Protein AF-A2T3F0-F1 (afdb_monomer)

Secondary structure (DSSP, 8-state):
--HHHHHHHHHHHHEEEEEETTEEEEEEE-GGG-HHHHHHHHHHH---EEETTEEEE---TTTHHHHHHHHHHHTTT--SHHHHHHHHHHHHHHHHHH---PPP--PPPP-TTSSHHHHHHHHHEEEEEEEPS---TT----EEEEEEEEES-HHHHHHHHHHS--EEEE-SSTT--EEEEESSSHHHHHHHS---THHHHHHHHHHHHHHHHH--------------S-----PPPPP-

Radius of gyration: 20.85 Å; Cα contacts (8 Å, |Δi|>4): 363; chains: 1; bounding box: 63×32×65 Å

Sequence (240 aa):
MEPVWWAVGLFEAGGTLALVGEGARASLGSPAGCPRTLHRFKGAVGMGALRGCDWVLSPKGDEVNKILKFINLINGRLITLKYNLQLMEVIKFVNHKYGTHIVHLGPGAMAPNNSWLAGFVGGAGGFHVALGASPPPGSRLAAAGGIVVTQKERYVLDLINKLLPGRVSLSNNPRGQWQYLAYTRWSKYLARYPLRGAKHIQHMCWLKCNLRSSGGHQGRRHLEITRGEDIVRSSPVRGG

Structure (mmCIF, N/CA/C/O backbone):
data_AF-A2T3F0-F1
#
_entry.id   AF-A2T3F0-F1
#
loop_
_atom_site.group_PDB
_atom_site.id
_atom_site.type_symbol
_atom_site.label_atom_id
_atom_site.label_alt_id
_atom_site.label_comp_id
_atom_site.label_asym_id
_atom_site.label_entity_id
_atom_site.label_seq_id
_atom_site.pdbx_PDB_ins_code
_atom_site.Cartn_x
_atom_site.Cartn_y
_atom_site.Cartn_z
_atom_site.occupancy
_atom_site.B_iso_or_equiv
_atom_site.auth_seq_id
_atom_site.auth_comp_id
_atom_site.auth_asym_id
_atom_site.auth_atom_id
_atom_site.pdbx_PDB_model_num
ATOM 1 N N . MET A 1 1 ? -11.370 -10.378 -8.057 1.00 50.28 1 MET A N 1
ATOM 2 C CA . MET A 1 1 ? -10.012 -9.937 -7.653 1.00 50.28 1 MET A CA 1
ATOM 3 C C . MET A 1 1 ? -10.173 -9.127 -6.380 1.00 50.28 1 MET A C 1
ATOM 5 O O . MET A 1 1 ? -10.899 -8.146 -6.446 1.00 50.28 1 MET A O 1
ATOM 9 N N . GLU A 1 2 ? -9.617 -9.551 -5.241 1.00 63.69 2 GLU A N 1
ATOM 10 C CA . GLU A 1 2 ? -9.902 -8.897 -3.953 1.00 63.69 2 GLU A CA 1
ATOM 11 C C . GLU A 1 2 ? -9.381 -7.449 -3.925 1.00 63.69 2 GLU A C 1
ATOM 13 O O . GLU A 1 2 ? -8.170 -7.230 -3.876 1.00 63.69 2 GLU A O 1
ATOM 18 N N . PRO A 1 3 ? -10.263 -6.432 -3.946 1.00 84.81 3 PRO A N 1
ATOM 19 C CA . PRO A 1 3 ? -9.841 -5.033 -3.946 1.00 84.81 3 PRO A CA 1
ATOM 20 C C . PRO A 1 3 ? -9.197 -4.616 -2.612 1.00 84.81 3 PRO A C 1
ATOM 22 O O . PRO A 1 3 ? -8.502 -3.601 -2.568 1.00 84.81 3 PRO A O 1
ATOM 25 N N . VAL A 1 4 ? -9.393 -5.408 -1.552 1.00 93.19 4 VAL A N 1
ATOM 26 C CA . VAL A 1 4 ? -8.933 -5.130 -0.186 1.00 93.19 4 VAL A CA 1
ATOM 27 C C . VAL A 1 4 ? -7.412 -5.162 -0.085 1.00 93.19 4 VAL A C 1
ATOM 29 O O . VAL A 1 4 ? -6.826 -4.171 0.333 1.00 93.19 4 VAL A O 1
ATOM 32 N N . TRP A 1 5 ? -6.747 -6.235 -0.528 1.00 95.56 5 TRP A N 1
ATOM 33 C CA . TRP A 1 5 ? -5.281 -6.315 -0.468 1.00 95.56 5 TRP A CA 1
ATOM 34 C C . TRP A 1 5 ? -4.609 -5.187 -1.248 1.00 95.56 5 TRP A C 1
ATOM 36 O O . TRP A 1 5 ? -3.619 -4.623 -0.793 1.00 95.56 5 TRP A O 1
ATOM 46 N N . TRP A 1 6 ? -5.176 -4.809 -2.399 1.00 95.81 6 TRP A N 1
ATOM 47 C CA . TRP A 1 6 ? -4.693 -3.657 -3.161 1.00 95.81 6 TRP A CA 1
ATOM 48 C C . TRP A 1 6 ? -4.825 -2.355 -2.359 1.00 95.81 6 TRP A C 1
ATOM 50 O O . TRP A 1 6 ? -3.890 -1.557 -2.341 1.00 95.81 6 TRP A O 1
ATOM 60 N N . ALA A 1 7 ? -5.954 -2.141 -1.679 1.00 96.00 7 ALA A N 1
ATOM 61 C CA . ALA A 1 7 ? -6.147 -0.963 -0.842 1.00 96.00 7 ALA A CA 1
ATOM 62 C C . ALA A 1 7 ? -5.166 -0.941 0.338 1.00 96.00 7 ALA A C 1
ATOM 64 O O . ALA A 1 7 ? -4.528 0.081 0.561 1.00 96.00 7 ALA A O 1
ATOM 65 N N . VAL A 1 8 ? -4.975 -2.067 1.035 1.00 97.06 8 VAL A N 1
ATOM 66 C CA . VAL A 1 8 ? -4.016 -2.175 2.148 1.00 97.06 8 VAL A CA 1
ATOM 67 C C . VAL A 1 8 ? -2.598 -1.842 1.684 1.00 97.06 8 VAL A C 1
ATOM 69 O O . VAL A 1 8 ? -1.954 -0.983 2.278 1.00 97.06 8 VAL A O 1
ATOM 72 N N . GLY A 1 9 ? -2.141 -2.427 0.573 1.00 96.44 9 GLY A N 1
ATOM 73 C CA . GLY A 1 9 ? -0.813 -2.126 0.034 1.00 96.44 9 GLY A CA 1
ATOM 74 C C . GLY A 1 9 ? -0.650 -0.658 -0.361 1.00 96.44 9 GLY A C 1
ATOM 75 O O . GLY A 1 9 ? 0.380 -0.052 -0.078 1.00 96.44 9 GLY A O 1
ATOM 76 N N . LEU A 1 10 ? -1.674 -0.051 -0.970 1.00 95.81 10 LEU A N 1
ATOM 77 C CA . LEU A 1 10 ? -1.648 1.378 -1.297 1.00 95.81 10 LEU A CA 1
ATOM 78 C C . LEU A 1 10 ? -1.612 2.252 -0.033 1.00 95.81 10 LEU A C 1
ATOM 80 O O . LEU A 1 10 ? -0.903 3.257 -0.004 1.00 95.81 10 LEU A O 1
ATOM 84 N N . PHE A 1 11 ? -2.352 1.869 1.007 1.00 96.94 11 PHE A N 1
ATOM 85 C CA . PHE A 1 11 ? -2.355 2.564 2.289 1.00 96.94 11 PHE A CA 1
ATOM 86 C C . PHE A 1 11 ? -0.992 2.483 2.984 1.00 96.94 11 PHE A C 1
ATOM 88 O O . PHE A 1 11 ? -0.511 3.497 3.471 1.00 96.94 11 PHE A O 1
ATOM 95 N N . GLU A 1 12 ? -0.316 1.333 2.973 1.00 96.12 12 GLU A N 1
ATOM 96 C CA . GLU A 1 12 ? 1.030 1.209 3.557 1.00 96.12 12 GLU A CA 1
ATOM 97 C C . GLU A 1 12 ? 2.111 1.963 2.770 1.00 96.12 12 GLU A C 1
ATOM 99 O O . GLU A 1 12 ? 3.156 2.311 3.317 1.00 96.12 12 GLU A O 1
ATOM 104 N N . ALA A 1 13 ? 1.870 2.245 1.488 1.00 94.62 13 ALA A N 1
ATOM 105 C CA . ALA A 1 13 ? 2.812 2.993 0.664 1.00 94.62 13 ALA A CA 1
ATOM 106 C C . ALA A 1 13 ? 2.802 4.509 0.922 1.00 94.62 13 ALA A C 1
ATOM 108 O O . ALA A 1 13 ? 3.818 5.163 0.693 1.00 94.62 13 ALA A O 1
ATOM 109 N N . GLY A 1 14 ? 1.682 5.086 1.366 1.00 92.25 14 GLY A N 1
ATOM 110 C CA . GLY A 1 14 ? 1.565 6.547 1.497 1.00 92.25 14 GLY A CA 1
ATOM 111 C C . GLY A 1 14 ? 0.437 7.059 2.390 1.00 92.25 14 GLY A C 1
ATOM 112 O O . GLY A 1 14 ? 0.138 8.251 2.374 1.00 92.25 14 GLY A O 1
ATOM 113 N N . GLY A 1 15 ? -0.223 6.179 3.135 1.00 95.50 15 GLY A N 1
ATOM 114 C CA . GLY A 1 15 ? -1.270 6.544 4.078 1.00 95.50 15 GLY A CA 1
ATOM 115 C C . GLY A 1 15 ? -0.718 7.062 5.403 1.00 95.50 15 GLY A C 1
ATOM 116 O O . GLY A 1 15 ? 0.483 7.085 5.657 1.00 95.50 15 GLY A O 1
ATOM 117 N N . THR A 1 16 ? -1.614 7.411 6.304 1.00 95.88 16 THR A N 1
ATOM 118 C CA . THR A 1 16 ? -1.301 7.775 7.682 1.00 95.88 16 THR A CA 1
ATOM 119 C C . THR A 1 16 ? -2.292 7.058 8.571 1.00 95.88 16 THR A C 1
ATOM 121 O O . THR A 1 16 ? -3.489 7.118 8.302 1.00 95.88 16 THR A O 1
ATOM 124 N N . LEU A 1 17 ? -1.800 6.410 9.624 1.00 96.56 17 LEU A N 1
ATOM 125 C CA . LEU A 1 17 ? -2.592 5.903 10.736 1.00 96.56 17 LEU A CA 1
ATOM 126 C C . LEU A 1 17 ? -2.006 6.500 12.014 1.00 96.56 17 LEU A C 1
ATOM 128 O O . LEU A 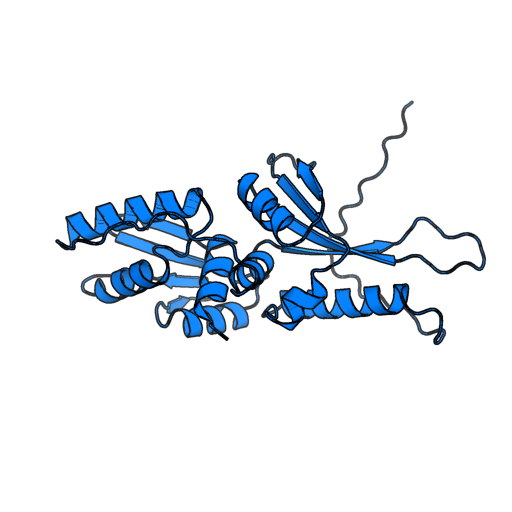1 17 ? -0.819 6.322 12.280 1.00 96.56 17 LEU A O 1
ATOM 132 N N . ALA A 1 18 ? -2.801 7.264 12.755 1.00 94.56 18 ALA A N 1
ATOM 133 C CA . ALA A 1 18 ? -2.322 7.957 13.944 1.00 94.56 18 ALA A CA 1
ATOM 134 C C . ALA A 1 18 ? -3.453 8.222 14.937 1.00 94.56 18 ALA A C 1
ATOM 136 O O . ALA A 1 18 ? -4.621 8.322 14.556 1.00 94.56 18 ALA A O 1
ATOM 137 N N . LEU A 1 19 ? -3.083 8.402 16.200 1.00 93.50 19 LEU A N 1
ATOM 138 C CA . LEU A 1 19 ? -3.929 9.051 17.193 1.00 93.50 19 LEU A CA 1
ATOM 139 C C . LEU A 1 19 ? -3.752 10.570 17.054 1.00 93.50 19 LEU A C 1
ATOM 141 O O . LEU A 1 19 ? -2.628 11.064 16.984 1.00 93.50 19 LEU A O 1
ATOM 145 N N . VAL A 1 20 ? -4.854 11.309 16.942 1.00 89.12 20 VAL A N 1
ATOM 146 C CA . VAL A 1 20 ? -4.878 12.767 16.770 1.00 89.12 20 VAL A CA 1
ATOM 147 C C . VAL A 1 20 ? -5.901 13.345 17.741 1.00 89.12 20 VAL A C 1
ATOM 149 O O . VAL A 1 20 ? -7.104 13.129 17.579 1.00 89.12 20 VAL A O 1
ATOM 152 N N . GLY A 1 21 ? -5.420 14.081 18.747 1.00 86.31 21 GLY A N 1
ATOM 153 C CA . GLY A 1 21 ? -6.253 14.534 19.861 1.00 86.31 21 GLY A CA 1
ATOM 154 C C . GLY A 1 21 ? -6.886 13.338 20.573 1.00 86.31 21 GLY A C 1
ATOM 155 O O . GLY A 1 21 ? -6.199 12.382 20.918 1.00 86.31 21 GLY A O 1
ATOM 156 N N . GLU A 1 22 ? -8.208 13.354 20.723 1.00 84.56 22 GLU A N 1
ATOM 157 C CA . GLU A 1 22 ? -8.967 12.273 21.363 1.00 84.56 22 GLU A CA 1
ATOM 158 C C . GLU A 1 22 ? -9.505 11.215 20.382 1.00 84.56 22 GLU A C 1
ATOM 160 O O . GLU A 1 22 ? -10.500 10.540 20.668 1.00 84.56 22 GLU A O 1
ATOM 165 N N . GLY A 1 23 ? -8.924 11.078 19.190 1.00 88.00 23 GLY A N 1
ATOM 166 C CA . GLY A 1 23 ? -9.441 10.173 18.165 1.00 88.00 23 GLY A CA 1
ATOM 167 C C . GLY A 1 23 ? -8.361 9.437 17.388 1.00 88.00 23 GLY A C 1
ATOM 168 O O . GLY A 1 23 ? -7.217 9.868 17.309 1.00 88.00 23 GLY A O 1
ATOM 169 N N . ALA A 1 24 ? -8.749 8.332 16.756 1.00 91.94 24 ALA A N 1
ATOM 170 C CA . ALA A 1 24 ? -7.939 7.687 15.732 1.00 91.94 24 ALA A CA 1
ATOM 171 C C . ALA A 1 24 ? -8.241 8.319 14.370 1.00 91.94 24 ALA A C 1
ATOM 173 O O . ALA A 1 24 ? -9.399 8.565 14.037 1.00 91.94 24 ALA A O 1
ATOM 174 N N . ARG A 1 25 ? -7.214 8.549 13.557 1.00 92.94 25 ARG A N 1
ATOM 175 C CA . ARG A 1 25 ? -7.337 9.067 12.195 1.00 92.94 25 ARG A CA 1
ATOM 176 C C . ARG A 1 25 ? -6.584 8.165 11.232 1.00 92.94 25 ARG A C 1
ATOM 178 O O . ARG A 1 25 ? -5.411 7.860 11.440 1.00 92.94 25 ARG A O 1
ATOM 185 N N . ALA A 1 26 ? -7.251 7.812 10.139 1.00 95.50 26 ALA A N 1
ATOM 186 C CA . ALA A 1 26 ? -6.615 7.263 8.956 1.00 95.50 26 ALA A CA 1
ATOM 187 C C . ALA A 1 26 ? -6.768 8.239 7.786 1.00 95.50 26 ALA A C 1
ATOM 189 O O . ALA A 1 26 ? -7.828 8.836 7.592 1.00 95.50 26 ALA A O 1
ATOM 190 N N . SER A 1 27 ? -5.721 8.432 6.996 1.00 95.56 27 SER A N 1
ATOM 191 C CA . SER A 1 27 ? -5.802 9.247 5.782 1.00 95.56 27 SER A CA 1
ATOM 192 C C . SER A 1 27 ? -4.883 8.734 4.690 1.00 95.56 27 SER A C 1
ATOM 194 O O . SER A 1 27 ? -3.929 8.017 4.964 1.00 95.56 27 SER A O 1
ATOM 196 N N . LEU A 1 28 ? -5.170 9.099 3.448 1.00 95.81 28 LEU A N 1
ATOM 197 C CA . LEU A 1 28 ? -4.354 8.774 2.288 1.00 95.81 28 LEU A CA 1
ATOM 198 C C . LEU A 1 28 ? -4.419 9.944 1.313 1.00 95.81 28 LEU A C 1
ATOM 200 O O . LEU A 1 28 ? -5.499 10.271 0.819 1.00 95.81 28 LEU A O 1
ATOM 204 N N . GLY A 1 29 ? -3.266 10.548 1.038 1.00 92.31 29 GLY A N 1
ATOM 205 C CA . GLY A 1 29 ? -3.149 11.557 -0.008 1.00 92.31 29 GLY A CA 1
ATOM 206 C C . GLY A 1 29 ? -3.174 10.925 -1.394 1.00 92.31 29 GLY A C 1
ATOM 207 O O . GLY A 1 29 ? -2.828 9.755 -1.567 1.00 92.31 29 GLY A O 1
ATOM 208 N N . SER A 1 30 ? -3.605 11.694 -2.389 1.00 83.62 30 SER A N 1
ATOM 209 C CA . SER A 1 30 ? -3.722 11.244 -3.777 1.00 83.62 30 SER A CA 1
ATOM 210 C C . SER A 1 30 ? -2.368 10.793 -4.346 1.00 83.62 30 SER A C 1
ATOM 212 O O . SER A 1 30 ? -1.498 11.638 -4.589 1.00 83.62 30 SER A O 1
ATOM 214 N N . PRO A 1 31 ? -2.164 9.487 -4.621 1.00 76.19 31 PRO A N 1
ATOM 215 C CA . PRO A 1 31 ? -0.904 9.016 -5.181 1.00 76.19 31 PRO A CA 1
ATOM 216 C C . PRO A 1 31 ? -0.683 9.637 -6.563 1.00 76.19 31 PRO A C 1
ATOM 218 O O . PRO A 1 31 ? -1.534 9.500 -7.450 1.00 76.19 31 PRO A O 1
ATOM 221 N N . ALA A 1 32 ? 0.448 10.330 -6.733 1.00 69.19 32 ALA A N 1
ATOM 222 C CA . ALA A 1 32 ? 0.797 11.069 -7.951 1.00 69.19 32 ALA A CA 1
ATOM 223 C C . ALA A 1 32 ? -0.297 12.054 -8.421 1.00 69.19 32 ALA A C 1
ATOM 225 O O . ALA A 1 32 ? -0.489 12.237 -9.622 1.00 69.19 32 ALA A O 1
ATOM 226 N N . GLY A 1 33 ? -1.062 12.635 -7.488 1.00 74.31 33 GLY A N 1
ATOM 227 C CA . GLY A 1 33 ? -2.080 13.638 -7.807 1.00 74.31 33 GLY A CA 1
ATOM 228 C C . GLY A 1 33 ? -3.251 13.112 -8.644 1.00 74.31 33 GLY A C 1
ATOM 229 O O . GLY A 1 33 ? -3.884 13.889 -9.345 1.00 74.31 33 GLY A O 1
ATOM 230 N N . CYS A 1 34 ? -3.562 11.809 -8.598 1.00 79.31 34 CYS A N 1
ATOM 231 C CA . CYS A 1 34 ? -4.668 11.198 -9.344 1.00 79.31 34 CYS A CA 1
ATOM 232 C C . CYS A 1 34 ? -5.905 10.898 -8.456 1.00 79.31 34 CYS A C 1
ATOM 234 O O . CYS A 1 34 ? -5.979 9.814 -7.860 1.00 79.31 34 CYS A O 1
ATOM 236 N N . PRO A 1 35 ? -6.945 11.766 -8.421 1.00 85.44 35 PRO A N 1
ATOM 237 C CA . PRO A 1 35 ? -8.124 11.577 -7.562 1.00 85.44 35 PRO A CA 1
ATOM 238 C C . PRO A 1 35 ? -8.881 10.272 -7.828 1.00 85.44 35 PRO A C 1
ATOM 240 O O . PRO A 1 35 ? -9.468 9.679 -6.923 1.00 85.44 35 PRO A O 1
ATOM 243 N N . ARG A 1 36 ? -8.829 9.757 -9.066 1.00 89.25 36 ARG A N 1
ATOM 244 C CA . ARG A 1 36 ? -9.451 8.472 -9.433 1.00 89.25 36 ARG A CA 1
ATOM 245 C C . ARG A 1 36 ? -8.912 7.307 -8.599 1.00 89.25 36 ARG A C 1
ATOM 247 O O . ARG A 1 36 ? -9.662 6.375 -8.309 1.00 89.25 36 ARG A O 1
ATOM 254 N N . THR A 1 37 ? -7.641 7.344 -8.199 1.00 90.50 37 THR A N 1
ATOM 255 C CA . THR A 1 37 ? -7.060 6.324 -7.315 1.00 90.50 37 THR A CA 1
ATOM 256 C C . THR A 1 37 ? -7.727 6.352 -5.943 1.00 90.50 37 THR A C 1
ATOM 258 O O . THR A 1 37 ? -8.065 5.291 -5.422 1.00 90.50 37 THR A O 1
ATOM 261 N N . LEU A 1 38 ? -8.013 7.542 -5.405 1.00 92.69 38 LEU A N 1
ATOM 262 C CA . LEU A 1 38 ? -8.709 7.696 -4.127 1.00 92.69 38 LEU A CA 1
ATOM 263 C C . LEU A 1 38 ? -10.173 7.262 -4.192 1.00 92.69 38 LEU A C 1
ATOM 265 O O . LEU A 1 38 ? -10.649 6.616 -3.264 1.00 92.69 38 LEU A O 1
ATOM 269 N N . HIS A 1 39 ? -10.882 7.520 -5.296 1.00 92.56 39 HIS A N 1
ATOM 270 C CA . HIS A 1 39 ? -12.233 6.972 -5.487 1.00 92.56 39 HIS A CA 1
ATOM 271 C C . HIS A 1 39 ? -12.235 5.441 -5.461 1.00 92.56 39 HIS A C 1
ATOM 273 O O . HIS A 1 39 ? -13.085 4.828 -4.816 1.00 92.56 39 HIS A O 1
ATOM 279 N N . ARG A 1 40 ? -11.253 4.809 -6.115 1.00 92.62 40 ARG A N 1
ATOM 280 C CA . ARG A 1 40 ? -11.101 3.347 -6.097 1.00 92.62 40 ARG A CA 1
ATOM 281 C C . ARG A 1 40 ? -10.705 2.828 -4.717 1.00 92.62 40 ARG A C 1
ATOM 283 O O . ARG A 1 40 ? -11.199 1.779 -4.318 1.00 92.62 40 ARG A O 1
ATOM 290 N N . PHE A 1 41 ? -9.842 3.548 -4.003 1.00 94.38 41 PHE A N 1
ATOM 291 C CA . PHE A 1 41 ? -9.483 3.240 -2.620 1.00 94.38 41 PHE A CA 1
ATOM 292 C C . PHE A 1 41 ? -10.709 3.304 -1.706 1.00 94.38 41 PHE A C 1
ATOM 294 O O . PHE A 1 41 ? -11.018 2.322 -1.039 1.00 94.38 41 PHE A O 1
ATOM 301 N N . LYS A 1 42 ? -11.477 4.399 -1.759 1.00 94.12 42 LYS A N 1
ATOM 302 C CA . LYS A 1 42 ? -12.734 4.551 -1.017 1.00 94.12 42 LYS A CA 1
ATOM 303 C C . LYS A 1 42 ? -13.724 3.437 -1.352 1.00 94.12 42 LYS A C 1
ATOM 305 O O . LYS A 1 42 ? -14.330 2.896 -0.439 1.00 94.12 42 LYS A O 1
ATOM 310 N N . GLY A 1 43 ? -13.872 3.069 -2.626 1.00 93.94 43 GLY A N 1
ATOM 311 C CA . GLY A 1 43 ? -14.735 1.957 -3.035 1.00 93.94 43 GLY A CA 1
ATOM 312 C C . GLY A 1 43 ? -14.280 0.599 -2.487 1.00 93.94 43 GLY A C 1
ATOM 313 O O . GLY A 1 43 ? -15.115 -0.214 -2.115 1.00 93.94 43 GLY A O 1
ATOM 314 N N . ALA A 1 44 ? -12.968 0.367 -2.389 1.00 93.81 44 ALA A N 1
ATOM 315 C CA . ALA A 1 44 ? -12.408 -0.861 -1.824 1.00 93.81 44 ALA A CA 1
ATOM 316 C C . ALA A 1 44 ? -12.529 -0.930 -0.293 1.00 93.81 44 ALA A C 1
ATOM 318 O O . ALA A 1 44 ? -12.740 -2.005 0.259 1.00 93.81 44 ALA A O 1
ATOM 319 N N . VAL A 1 45 ? -12.379 0.211 0.382 1.00 93.69 45 VAL A N 1
ATOM 320 C CA . VAL A 1 45 ? -12.437 0.324 1.846 1.00 93.69 45 VAL A CA 1
ATOM 321 C C . VAL A 1 45 ? -13.878 0.491 2.348 1.00 93.69 45 VAL A C 1
ATOM 323 O O . VAL A 1 45 ? -14.181 0.132 3.477 1.00 93.69 45 VAL A O 1
ATOM 326 N N . GLY A 1 46 ? -14.790 1.011 1.523 1.00 92.88 46 GLY A N 1
ATOM 327 C CA . GLY A 1 46 ? -16.221 1.142 1.825 1.00 92.88 46 GLY A CA 1
ATOM 328 C C . GLY A 1 46 ? -16.579 2.250 2.824 1.00 92.88 46 GLY A C 1
ATOM 329 O O . GLY A 1 46 ? -17.734 2.368 3.222 1.00 92.88 46 GLY A O 1
ATOM 330 N N . MET A 1 47 ? -15.614 3.067 3.252 1.00 92.69 47 MET A N 1
ATOM 331 C CA . MET A 1 47 ? -15.801 4.097 4.282 1.00 92.69 47 MET A CA 1
ATOM 332 C C . MET A 1 47 ? -14.832 5.274 4.109 1.00 92.69 47 MET A C 1
ATOM 334 O O . MET A 1 47 ? -13.966 5.271 3.231 1.00 92.69 47 MET A O 1
ATOM 338 N N . GLY A 1 48 ? -14.997 6.297 4.950 1.00 92.00 48 GLY A N 1
ATOM 339 C CA . GLY A 1 48 ? -14.246 7.552 4.890 1.00 92.00 48 GLY A CA 1
ATOM 340 C C . GLY A 1 48 ? -14.795 8.545 3.861 1.00 92.00 48 GLY A C 1
ATOM 341 O O . GLY A 1 48 ? -15.669 8.237 3.043 1.00 92.00 48 GLY A O 1
ATOM 342 N N . ALA A 1 49 ? -14.287 9.770 3.920 1.00 92.56 49 ALA A N 1
ATOM 343 C CA . ALA A 1 49 ? -14.673 10.871 3.048 1.00 92.56 49 ALA A CA 1
ATOM 344 C C . ALA A 1 49 ? -13.517 11.255 2.120 1.00 92.56 49 ALA A C 1
ATOM 346 O O . ALA A 1 49 ? -12.352 11.150 2.497 1.00 92.56 49 ALA A O 1
ATOM 347 N N . LEU A 1 50 ? -13.850 11.722 0.916 1.00 92.75 50 LEU A N 1
ATOM 348 C CA . LEU A 1 50 ? -12.892 12.411 0.053 1.00 92.75 50 LEU A CA 1
ATOM 349 C C . LEU A 1 50 ? -13.000 13.906 0.346 1.00 92.75 50 LEU A C 1
ATOM 351 O O . LEU A 1 50 ? -14.105 14.446 0.351 1.00 92.75 50 LEU A O 1
ATOM 355 N N . ARG A 1 51 ? -11.872 14.553 0.625 1.00 88.94 51 ARG A N 1
ATOM 356 C CA . ARG A 1 51 ? -11.765 15.988 0.894 1.00 88.94 51 ARG A CA 1
ATOM 357 C C . ARG A 1 51 ? -10.637 16.539 0.030 1.00 88.94 51 ARG A C 1
ATOM 359 O O . ARG A 1 51 ? -9.470 16.330 0.337 1.00 88.94 51 ARG A O 1
ATOM 366 N N . GLY A 1 52 ? -10.992 17.184 -1.080 1.00 86.81 52 GLY A N 1
ATOM 367 C CA . GLY A 1 52 ? -10.015 17.634 -2.073 1.00 86.81 52 GLY A CA 1
ATOM 368 C C . GLY A 1 52 ? -9.177 16.468 -2.609 1.00 86.81 52 GLY A C 1
ATOM 369 O O . GLY A 1 52 ? -9.715 15.522 -3.185 1.00 86.81 52 GLY A O 1
ATOM 370 N N . CYS A 1 53 ? -7.864 16.532 -2.383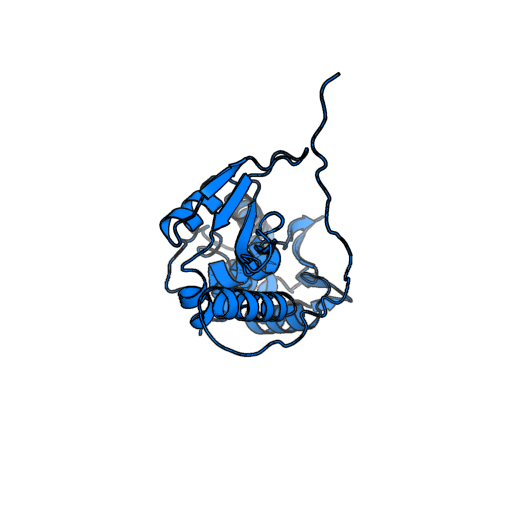 1.00 88.12 53 CYS A N 1
ATOM 371 C CA . CYS A 1 53 ? -6.892 15.530 -2.823 1.00 88.12 53 CYS A CA 1
ATOM 372 C C . CYS A 1 53 ? -6.599 14.440 -1.781 1.00 88.12 53 CYS A C 1
ATOM 374 O O . CYS A 1 53 ? -5.647 13.686 -1.972 1.00 88.12 53 CYS A O 1
ATOM 376 N N . ASP A 1 54 ? -7.409 14.328 -0.725 1.00 92.12 54 ASP A N 1
ATOM 377 C CA . ASP A 1 54 ? -7.199 13.367 0.356 1.00 92.12 54 ASP A CA 1
ATOM 378 C C . ASP A 1 54 ? -8.425 12.483 0.594 1.00 92.12 54 ASP A C 1
ATOM 380 O O . ASP A 1 54 ? -9.575 12.926 0.554 1.00 92.12 54 ASP A O 1
ATOM 384 N N . TRP A 1 55 ? -8.177 11.217 0.916 1.00 94.94 55 TRP A N 1
ATOM 385 C CA . TRP A 1 55 ? -9.133 10.380 1.630 1.00 94.94 55 TRP A CA 1
ATOM 386 C C . TRP A 1 55 ? -8.867 10.491 3.131 1.00 94.94 55 TRP A C 1
ATOM 388 O O . TRP A 1 55 ? -7.722 10.385 3.571 1.00 94.94 55 TRP A O 1
ATOM 398 N N . VAL A 1 56 ? -9.917 10.688 3.926 1.00 94.19 56 VAL A N 1
ATOM 399 C CA . VAL A 1 56 ? -9.823 10.801 5.384 1.00 94.19 56 VAL A CA 1
ATOM 400 C C . VAL A 1 56 ? -10.923 9.984 6.050 1.00 94.19 56 VAL A C 1
ATOM 402 O O . VAL A 1 56 ? -12.110 10.129 5.753 1.00 94.19 56 VAL A O 1
ATOM 405 N N . LEU A 1 57 ? -10.517 9.172 7.015 1.00 92.69 57 LEU A N 1
ATOM 406 C CA . LEU A 1 57 ? -11.358 8.552 8.019 1.00 92.69 57 LEU A CA 1
ATOM 407 C C . LEU A 1 57 ? -10.965 9.130 9.381 1.00 92.69 57 LEU A C 1
ATOM 409 O O . LEU A 1 57 ? -9.921 8.806 9.937 1.00 92.69 57 LEU A O 1
ATOM 413 N N . SER A 1 58 ? -11.809 10.013 9.901 1.00 85.88 58 SER A N 1
ATOM 414 C CA . SER A 1 58 ? -11.668 10.596 11.233 1.00 85.88 58 SER A CA 1
ATOM 415 C C . SER A 1 58 ? -13.042 10.524 11.890 1.00 85.88 58 SER A C 1
ATOM 417 O O . SER A 1 58 ? -13.836 11.440 11.665 1.00 85.88 58 SER A O 1
ATOM 419 N N . PRO A 1 59 ? -13.372 9.436 12.609 1.00 75.56 59 PRO A N 1
ATOM 420 C CA . PRO A 1 59 ? -14.643 9.344 13.310 1.00 75.56 59 PRO A CA 1
ATOM 421 C C . PRO A 1 59 ? -14.780 10.529 14.273 1.00 75.56 59 PRO A C 1
ATOM 423 O O . PRO A 1 59 ? -13.860 10.836 15.033 1.00 75.56 59 PRO A O 1
ATOM 426 N N . LYS A 1 60 ? -15.919 11.217 14.204 1.00 69.69 60 LYS A N 1
ATOM 427 C CA . LYS A 1 60 ? -16.362 12.190 15.209 1.00 69.69 60 LYS A CA 1
ATOM 428 C C . LYS A 1 60 ? -17.612 11.623 15.882 1.00 69.69 60 LYS A C 1
ATOM 430 O O . LYS A 1 60 ? -18.474 11.109 15.175 1.00 69.69 60 LYS A O 1
ATOM 435 N N . GLY A 1 61 ? -17.710 11.722 17.208 1.00 66.56 61 GLY A N 1
ATOM 436 C CA . GLY A 1 61 ? -18.853 11.187 17.962 1.00 66.56 61 GLY A CA 1
ATOM 437 C C . GLY A 1 61 ? -19.047 9.678 17.752 1.00 66.56 61 GLY A C 1
ATOM 438 O O . GLY A 1 61 ? -18.071 8.927 17.749 1.00 66.56 61 GLY A O 1
ATOM 439 N N . ASP A 1 62 ? -20.287 9.253 17.498 1.00 57.91 62 ASP A N 1
ATOM 440 C CA . ASP A 1 62 ? -20.719 7.843 17.421 1.00 57.91 62 ASP A CA 1
ATOM 441 C C . ASP A 1 62 ? -20.283 7.085 16.150 1.00 57.91 62 ASP A C 1
ATOM 443 O O . ASP A 1 62 ? -20.715 5.963 15.874 1.00 57.91 62 ASP A O 1
ATOM 447 N N . GLU A 1 63 ? -19.363 7.639 15.358 1.00 76.19 63 GLU A N 1
ATOM 448 C CA . GLU A 1 63 ? -18.809 6.967 14.177 1.00 76.19 63 GLU A CA 1
ATOM 449 C C . GLU A 1 63 ? -17.791 5.855 14.507 1.00 76.19 63 GLU A C 1
ATOM 451 O O . GLU A 1 63 ? -17.034 5.417 13.631 1.00 76.19 63 GLU A O 1
ATOM 456 N N . VAL A 1 64 ? -17.790 5.348 15.745 1.00 82.44 64 VAL A N 1
ATOM 457 C CA . VAL A 1 64 ? -16.938 4.242 16.213 1.00 82.44 64 VAL A CA 1
ATOM 458 C C . VAL A 1 64 ? -17.011 3.030 15.278 1.00 82.44 64 VAL A C 1
ATOM 460 O O . VAL A 1 64 ? -15.994 2.433 14.925 1.00 82.44 64 VAL A O 1
ATOM 463 N N . ASN A 1 65 ? -18.195 2.740 14.737 1.00 89.00 65 ASN A N 1
ATOM 464 C CA . ASN A 1 65 ? -18.399 1.641 13.797 1.00 89.00 65 ASN A CA 1
ATOM 465 C C . ASN A 1 65 ? -17.531 1.756 12.536 1.00 89.00 65 ASN A C 1
ATOM 467 O O . ASN A 1 65 ? -17.136 0.737 11.970 1.00 89.00 65 ASN A O 1
ATOM 471 N N . LYS A 1 66 ? -17.203 2.971 12.077 1.00 90.75 66 LYS A N 1
ATOM 472 C CA . LYS A 1 66 ? -16.346 3.157 10.898 1.00 90.75 66 LYS A CA 1
ATOM 473 C C . LYS A 1 66 ? -14.890 2.826 11.218 1.00 90.75 66 LYS A C 1
ATOM 475 O O . LYS A 1 66 ? -14.252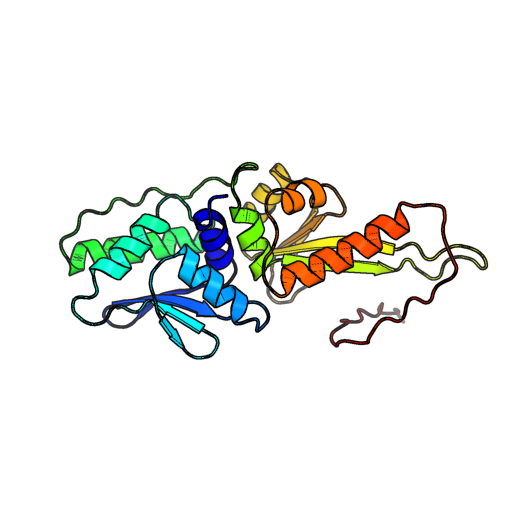 2.136 10.431 1.00 90.75 66 LYS A O 1
ATOM 480 N N . ILE A 1 67 ? -14.364 3.254 12.368 1.00 89.62 67 ILE A N 1
ATOM 481 C CA . ILE A 1 67 ? -12.986 2.899 12.738 1.00 89.62 67 ILE A CA 1
ATOM 482 C C . ILE A 1 67 ? -12.858 1.409 13.055 1.00 89.62 67 ILE A C 1
ATOM 484 O O . ILE A 1 67 ? -11.898 0.794 12.605 1.00 89.62 67 ILE A O 1
ATOM 488 N N . LEU A 1 68 ? -13.850 0.797 13.710 1.00 92.88 68 LEU A N 1
ATOM 489 C CA . LEU A 1 68 ? -13.869 -0.649 13.952 1.00 92.88 68 LEU A CA 1
ATOM 490 C C . LEU A 1 68 ? -13.864 -1.442 12.641 1.00 92.88 68 LEU A C 1
ATOM 492 O O . LEU A 1 68 ? -13.060 -2.357 12.469 1.00 92.88 68 LEU A O 1
ATOM 496 N N . LYS A 1 69 ? -14.701 -1.048 11.671 1.00 94.00 69 LYS A N 1
ATOM 497 C CA . LYS A 1 69 ? -14.695 -1.646 10.327 1.00 94.00 69 LYS A CA 1
ATOM 498 C C . LYS A 1 69 ? -13.338 -1.481 9.641 1.00 94.00 69 LYS A C 1
ATOM 500 O O . LYS A 1 69 ? -12.868 -2.424 9.009 1.00 94.00 69 LYS A O 1
ATOM 505 N N . PHE A 1 70 ? -12.699 -0.317 9.767 1.00 95.12 70 PHE A N 1
ATOM 506 C CA . PHE A 1 70 ? -11.380 -0.082 9.180 1.00 95.12 70 PHE A CA 1
ATOM 507 C C . PHE A 1 70 ? -10.292 -0.932 9.844 1.00 95.12 70 PHE A C 1
ATOM 509 O O . PHE A 1 70 ? -9.513 -1.562 9.134 1.00 95.12 70 PHE A O 1
ATOM 516 N N . ILE A 1 71 ? -10.279 -1.018 11.178 1.00 96.12 71 ILE A N 1
ATOM 517 C CA . ILE A 1 71 ? -9.373 -1.887 11.942 1.00 96.12 71 ILE A CA 1
ATOM 518 C C . ILE A 1 71 ? -9.541 -3.337 11.487 1.00 96.12 71 ILE A C 1
ATOM 520 O O . ILE A 1 71 ? -8.556 -3.961 11.110 1.00 96.12 71 ILE A O 1
ATOM 524 N N . ASN A 1 72 ? -10.769 -3.853 11.417 1.00 95.50 72 ASN A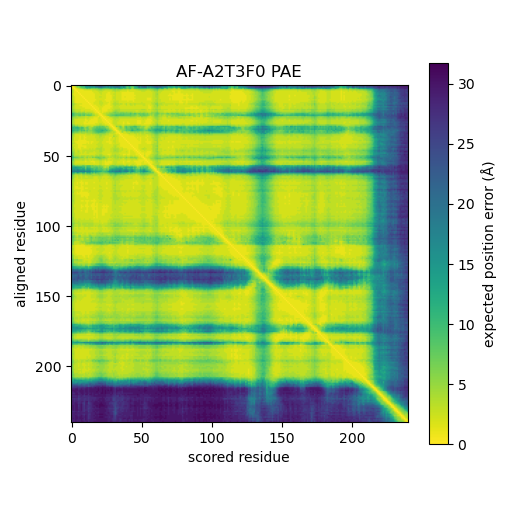 N 1
ATOM 525 C CA . ASN A 1 72 ? -11.034 -5.221 10.956 1.00 95.50 72 ASN A CA 1
ATOM 526 C C . ASN A 1 72 ? -10.589 -5.465 9.501 1.00 95.50 72 ASN A C 1
ATOM 528 O O . ASN A 1 72 ? -10.212 -6.582 9.136 1.00 95.50 72 ASN A O 1
ATOM 532 N N . LEU A 1 73 ? -10.608 -4.426 8.661 1.00 95.75 73 LEU A N 1
ATOM 533 C CA . LEU A 1 73 ? -10.123 -4.500 7.286 1.00 95.75 73 LEU A CA 1
ATOM 534 C C . LEU A 1 73 ? -8.594 -4.621 7.223 1.00 95.75 73 LEU A C 1
ATOM 536 O O . LEU A 1 73 ? -8.093 -5.383 6.398 1.00 95.75 73 LEU A O 1
ATOM 540 N N . ILE A 1 74 ? -7.843 -3.914 8.070 1.00 96.75 74 ILE A N 1
ATOM 541 C CA . ILE A 1 74 ? -6.370 -3.872 7.987 1.00 96.75 74 ILE A CA 1
ATOM 542 C C . ILE A 1 74 ? -5.654 -4.828 8.956 1.00 96.75 74 ILE A C 1
ATOM 544 O O . ILE A 1 74 ? -4.522 -5.226 8.684 1.00 96.75 74 ILE A O 1
ATOM 548 N N . ASN A 1 75 ? -6.293 -5.230 10.056 1.00 97.19 75 ASN A N 1
ATOM 549 C CA . ASN A 1 75 ? -5.720 -6.123 11.064 1.00 97.19 75 ASN A CA 1
ATOM 550 C C . ASN A 1 75 ? -5.401 -7.499 10.456 1.00 97.19 75 ASN A C 1
ATOM 552 O O . ASN A 1 75 ? -6.245 -8.101 9.792 1.00 97.19 75 ASN A O 1
ATOM 556 N N . GLY A 1 76 ? -4.158 -7.959 10.624 1.00 96.12 76 GLY A N 1
ATOM 557 C CA . GLY A 1 76 ? -3.634 -9.168 9.976 1.00 96.12 76 GLY A CA 1
ATOM 558 C C . GLY A 1 76 ? -3.300 -9.020 8.483 1.00 96.12 76 GLY A C 1
ATOM 559 O O . GLY A 1 76 ? -2.940 -10.003 7.837 1.00 96.12 76 GLY A O 1
ATOM 560 N N . ARG A 1 77 ? -3.423 -7.816 7.899 1.00 96.50 77 ARG A N 1
ATOM 561 C CA . ARG A 1 77 ? -3.103 -7.549 6.480 1.00 96.50 77 ARG A CA 1
ATOM 562 C C . ARG A 1 77 ? -1.962 -6.551 6.270 1.00 96.50 77 ARG A C 1
ATOM 564 O O . ARG A 1 77 ? -1.433 -6.490 5.163 1.00 96.50 77 ARG A O 1
ATOM 571 N N . LEU A 1 78 ? -1.582 -5.788 7.294 1.00 96.81 78 LEU A N 1
ATOM 572 C CA . LEU A 1 78 ? -0.446 -4.861 7.234 1.00 96.81 78 LEU A CA 1
ATOM 573 C C . LEU A 1 78 ? 0.876 -5.627 7.262 1.00 96.81 78 LEU A C 1
ATOM 575 O O . LEU A 1 78 ? 1.068 -6.477 8.125 1.00 96.81 78 LEU A O 1
ATOM 579 N N . ILE A 1 79 ? 1.806 -5.314 6.367 1.00 96.00 79 ILE A N 1
ATOM 580 C CA . ILE A 1 79 ? 3.096 -6.015 6.257 1.00 96.00 79 ILE A CA 1
ATOM 581 C C . ILE A 1 79 ? 4.226 -5.228 6.926 1.00 96.00 79 ILE A C 1
ATOM 583 O O . ILE A 1 79 ? 5.151 -5.824 7.477 1.00 96.00 79 ILE A O 1
ATOM 587 N N . THR A 1 80 ? 4.172 -3.899 6.875 1.00 95.56 80 THR A N 1
ATOM 588 C CA . THR A 1 80 ? 5.211 -2.997 7.392 1.00 95.56 80 THR A CA 1
ATOM 589 C C . THR A 1 80 ? 5.168 -2.905 8.923 1.00 95.56 80 THR A C 1
ATOM 591 O O . THR A 1 80 ? 4.097 -2.901 9.538 1.00 95.56 80 THR A O 1
ATOM 594 N N . LEU A 1 81 ? 6.327 -2.811 9.570 1.00 95.06 81 LEU A N 1
ATOM 595 C CA . LEU A 1 81 ? 6.473 -2.806 11.018 1.00 95.06 81 LEU A CA 1
ATOM 596 C C . LEU A 1 81 ? 5.918 -1.498 11.555 1.00 95.06 81 LEU A C 1
ATOM 598 O O . LEU A 1 81 ? 5.181 -1.500 12.538 1.00 95.06 81 LEU A O 1
ATOM 602 N N . LYS A 1 82 ? 6.201 -0.394 10.852 1.00 94.94 82 LYS A N 1
ATOM 603 C CA . LYS A 1 82 ? 5.662 0.924 11.179 1.00 94.94 82 LYS A CA 1
ATOM 604 C C . LYS A 1 82 ? 4.139 0.884 11.325 1.00 94.94 82 LYS A C 1
ATOM 606 O O . LYS A 1 82 ? 3.629 1.311 12.357 1.00 94.94 82 LYS A O 1
ATOM 611 N N . TYR A 1 83 ? 3.408 0.388 10.323 1.00 96.62 83 TYR A N 1
ATOM 612 C CA . TYR A 1 83 ? 1.944 0.402 10.391 1.00 96.62 83 TYR A CA 1
ATOM 613 C C . TYR A 1 83 ? 1.391 -0.649 11.355 1.00 96.62 83 TYR A C 1
ATOM 615 O O . TYR A 1 83 ? 0.357 -0.396 11.963 1.00 96.62 83 TYR A O 1
ATOM 623 N N . ASN A 1 84 ? 2.072 -1.783 11.555 1.00 97.06 84 ASN A N 1
ATOM 624 C CA . ASN A 1 84 ? 1.688 -2.746 12.593 1.00 97.06 84 ASN A CA 1
ATOM 625 C C . ASN A 1 84 ? 1.778 -2.137 14.002 1.00 97.06 84 ASN A C 1
ATOM 627 O O . ASN A 1 84 ? 0.846 -2.273 14.791 1.00 97.06 84 ASN A O 1
ATOM 631 N N . LEU A 1 85 ? 2.853 -1.404 14.307 1.00 96.88 85 LEU A N 1
ATOM 632 C CA . LEU A 1 85 ? 2.991 -0.699 15.585 1.00 96.88 85 LEU A CA 1
ATOM 633 C C . LEU A 1 85 ? 1.914 0.383 15.752 1.00 96.88 85 LEU A C 1
ATOM 635 O O . LEU A 1 85 ? 1.252 0.429 16.787 1.00 96.88 85 LEU A O 1
ATOM 639 N N . GLN A 1 86 ? 1.666 1.183 14.710 1.00 97.25 86 GLN A N 1
ATOM 640 C CA . GLN A 1 86 ? 0.599 2.194 14.721 1.00 97.25 86 GLN A CA 1
ATOM 641 C C . GLN A 1 86 ? -0.792 1.571 14.904 1.00 97.25 86 GLN A C 1
ATOM 643 O O . GLN A 1 86 ? -1.623 2.101 15.641 1.00 97.25 86 GLN A O 1
ATOM 648 N N . LEU A 1 87 ? -1.066 0.434 14.259 1.00 97.94 87 LEU A N 1
ATOM 649 C CA . LEU A 1 87 ? -2.329 -0.279 14.424 1.00 97.94 87 LEU A CA 1
ATOM 650 C C . LEU A 1 87 ? -2.484 -0.812 15.848 1.00 97.94 87 LEU A C 1
ATOM 652 O O . LEU A 1 87 ? -3.567 -0.697 16.416 1.00 97.94 87 LEU A O 1
ATOM 656 N N . MET A 1 88 ? -1.422 -1.366 16.432 1.00 97.94 88 MET A N 1
ATOM 657 C CA . MET A 1 88 ? -1.437 -1.839 17.814 1.00 97.94 88 MET A CA 1
ATOM 658 C C . MET A 1 88 ? -1.798 -0.708 18.789 1.00 97.94 88 MET A C 1
ATOM 660 O O . MET A 1 88 ? -2.618 -0.916 19.682 1.00 97.94 88 MET A O 1
ATOM 664 N N . GLU A 1 89 ? -1.237 0.489 18.611 1.00 97.44 89 GLU A N 1
ATOM 665 C CA . GLU A 1 89 ? -1.587 1.669 19.416 1.00 97.44 89 GLU A CA 1
ATOM 666 C C . GLU A 1 89 ? -3.053 2.077 19.232 1.00 97.44 89 GLU A C 1
ATOM 668 O O . GLU A 1 89 ? -3.765 2.301 20.213 1.00 97.44 89 GLU A O 1
ATOM 673 N N . VAL A 1 90 ? -3.539 2.101 17.987 1.00 96.25 90 VAL A N 1
ATOM 674 C CA . VAL A 1 90 ? -4.943 2.412 17.680 1.00 96.25 90 VAL A CA 1
ATOM 675 C C . VAL A 1 90 ? -5.898 1.380 18.284 1.00 96.25 90 VAL A C 1
ATOM 677 O O . VAL A 1 90 ? -6.921 1.765 18.845 1.00 96.25 90 VAL A O 1
ATOM 680 N N . ILE A 1 91 ? -5.574 0.086 18.222 1.00 97.12 91 ILE A N 1
ATOM 681 C CA . ILE A 1 91 ? -6.374 -0.985 18.832 1.00 97.12 91 ILE A CA 1
ATOM 682 C C . ILE A 1 91 ? -6.429 -0.818 20.352 1.00 97.12 91 ILE A C 1
ATOM 684 O O . ILE A 1 91 ? -7.518 -0.876 20.920 1.00 97.12 91 ILE A O 1
ATOM 688 N N . LYS A 1 92 ? -5.288 -0.565 21.011 1.00 97.06 92 LYS A N 1
ATOM 689 C CA . LYS A 1 92 ? -5.240 -0.313 22.463 1.00 97.06 92 LYS A CA 1
ATOM 690 C C . LYS A 1 92 ? -6.131 0.865 22.847 1.00 97.06 92 LYS A C 1
ATOM 692 O O . LYS A 1 92 ? -6.937 0.748 23.767 1.00 97.06 92 LYS A O 1
ATOM 697 N N . PHE A 1 93 ? -6.024 1.967 22.108 1.00 94.88 93 PHE A N 1
ATOM 698 C CA . PHE A 1 93 ? -6.845 3.153 22.319 1.00 94.88 93 PHE A CA 1
ATOM 699 C C . PHE A 1 93 ? -8.341 2.864 22.141 1.00 94.88 93 PHE A C 1
ATOM 701 O O . PHE A 1 93 ? -9.141 3.229 22.996 1.00 94.88 93 PHE A O 1
ATOM 708 N N . VAL A 1 94 ? -8.729 2.191 21.054 1.00 93.19 94 VAL A N 1
ATOM 709 C CA . VAL A 1 94 ? -10.134 1.879 20.752 1.00 93.19 94 VAL A CA 1
ATOM 710 C C . VAL A 1 94 ? -10.730 0.917 21.783 1.00 93.19 94 VAL A C 1
ATOM 712 O O . VAL A 1 94 ? -11.833 1.169 22.263 1.00 93.19 94 VAL A O 1
ATOM 715 N N . ASN A 1 95 ? -9.987 -0.116 22.188 1.00 95.56 95 ASN A N 1
ATOM 716 C CA . ASN A 1 95 ? -10.406 -1.034 23.250 1.00 95.56 95 ASN A CA 1
ATOM 717 C C . ASN A 1 95 ? -10.627 -0.305 24.577 1.00 95.56 95 ASN A C 1
ATOM 719 O O . ASN A 1 95 ? -11.646 -0.523 25.224 1.00 95.56 95 ASN A O 1
ATOM 723 N N . HIS A 1 96 ? -9.717 0.596 24.954 1.00 94.50 96 HIS A N 1
ATOM 724 C CA . HIS A 1 96 ? -9.856 1.375 26.182 1.00 94.50 96 HIS A CA 1
ATOM 725 C C . HIS A 1 96 ? -11.023 2.372 26.115 1.00 94.50 96 HIS A C 1
ATOM 727 O O . HIS A 1 96 ? -11.849 2.409 27.019 1.00 94.50 96 HIS A O 1
ATOM 733 N N . LYS A 1 97 ? -11.120 3.158 25.033 1.00 92.00 97 LYS A N 1
ATOM 734 C CA . LYS A 1 97 ? -12.113 4.235 24.898 1.00 92.00 97 LYS A CA 1
ATOM 735 C C . LYS A 1 97 ? -13.544 3.726 24.719 1.00 92.00 97 LYS A C 1
ATOM 737 O O . LYS A 1 97 ? -14.471 4.375 25.188 1.00 92.00 97 LYS A O 1
ATOM 742 N N . TYR A 1 98 ? -13.728 2.606 24.021 1.00 91.06 98 TYR A N 1
ATOM 743 C CA . TYR A 1 98 ? -15.055 2.110 23.633 1.00 91.06 98 TYR A CA 1
ATOM 744 C C . TYR A 1 98 ? -15.408 0.747 24.244 1.00 91.06 98 TYR A C 1
ATOM 746 O O . TYR A 1 98 ? -16.423 0.167 23.869 1.00 91.06 98 TYR A O 1
ATOM 754 N N . GLY A 1 99 ? -14.580 0.212 25.149 1.00 92.88 99 GLY A N 1
ATOM 755 C CA . GLY A 1 99 ? -14.832 -1.078 25.800 1.00 92.88 99 GLY A CA 1
ATOM 756 C C . GLY A 1 99 ? -14.821 -2.273 24.842 1.00 92.88 99 GLY A C 1
ATOM 757 O O . GLY A 1 99 ? -15.505 -3.262 25.087 1.00 92.88 99 GLY A O 1
ATOM 758 N N . THR A 1 100 ? -14.093 -2.191 23.724 1.00 94.12 100 THR A N 1
ATOM 759 C CA . THR A 1 100 ? -13.979 -3.303 22.767 1.00 94.12 100 THR A CA 1
ATOM 760 C C . THR A 1 100 ? -12.861 -4.278 23.145 1.00 94.12 100 THR A C 1
ATOM 762 O O . THR A 1 100 ? -11.973 -3.963 23.935 1.00 94.12 100 THR A O 1
ATOM 765 N N . HIS A 1 101 ? -12.863 -5.463 22.528 1.00 96.25 101 HIS A N 1
ATOM 766 C CA . HIS A 1 101 ? -11.874 -6.523 22.773 1.00 96.25 101 HIS A CA 1
ATOM 767 C C . HIS A 1 101 ? -11.183 -6.981 21.483 1.00 96.25 101 HIS A C 1
ATOM 769 O O . HIS A 1 101 ? -11.078 -8.171 21.191 1.00 96.25 101 HIS A O 1
ATOM 775 N N . ILE A 1 102 ? -10.736 -6.031 20.662 1.00 97.12 102 ILE A N 1
ATOM 776 C CA . ILE A 1 102 ? -10.039 -6.348 19.414 1.00 97.12 102 ILE A CA 1
ATOM 777 C C . ILE A 1 102 ? -8.641 -6.875 19.742 1.00 97.12 102 ILE A C 1
ATOM 779 O O . ILE A 1 102 ? -7.852 -6.191 20.398 1.00 97.12 102 ILE A O 1
ATOM 783 N N . VAL A 1 103 ? -8.318 -8.064 19.237 1.00 97.69 103 VAL A N 1
ATOM 784 C CA . VAL A 1 103 ? -6.980 -8.658 19.334 1.00 97.69 103 VAL A CA 1
ATOM 785 C C . VAL A 1 103 ? -6.154 -8.247 18.116 1.00 97.69 103 VAL A C 1
ATOM 787 O O . VAL A 1 103 ? -6.601 -8.376 16.975 1.00 97.69 103 VAL A O 1
ATOM 790 N N . HIS A 1 104 ? -4.941 -7.744 18.341 1.00 97.94 104 HIS A N 1
ATOM 791 C CA . HIS A 1 104 ? -4.000 -7.456 17.260 1.00 97.94 104 HIS A CA 1
ATOM 792 C C . HIS A 1 104 ? -3.450 -8.768 16.681 1.00 97.94 104 HIS A C 1
ATOM 794 O O . HIS A 1 104 ? -2.858 -9.560 17.411 1.00 97.94 104 HIS A O 1
ATOM 800 N N . LEU A 1 105 ? -3.637 -8.988 15.377 1.00 97.12 105 LEU A N 1
ATOM 801 C CA . LEU A 1 105 ? -3.288 -10.248 14.707 1.00 97.12 105 LEU A CA 1
ATOM 802 C C . LEU A 1 105 ? -1.823 -10.316 14.249 1.00 97.12 105 LEU A C 1
ATOM 804 O O . LEU A 1 105 ? -1.381 -11.358 13.773 1.00 97.12 105 LEU A O 1
ATOM 808 N N . GLY A 1 106 ? -1.067 -9.225 14.394 1.00 94.50 106 GLY A N 1
ATOM 809 C CA . GLY A 1 106 ? 0.307 -9.148 13.910 1.00 94.50 106 GLY A CA 1
ATOM 810 C C . GLY A 1 106 ? 0.410 -8.884 12.403 1.00 94.50 106 GLY A C 1
ATOM 811 O O . GLY A 1 106 ? -0.599 -8.627 11.733 1.00 94.50 106 GLY A O 1
ATOM 812 N N . PRO A 1 107 ? 1.644 -8.922 11.868 1.00 93.81 107 PRO A N 1
ATOM 813 C CA . PRO A 1 107 ? 1.900 -8.617 10.472 1.00 93.81 107 PRO A CA 1
ATOM 814 C C . PRO A 1 107 ? 1.309 -9.679 9.542 1.00 93.81 107 PRO A C 1
ATOM 816 O O . PRO A 1 107 ? 1.423 -10.882 9.774 1.00 93.81 107 PRO A O 1
ATOM 819 N N . GLY A 1 108 ? 0.719 -9.215 8.445 1.00 90.94 108 GLY A N 1
ATOM 820 C CA . GLY A 1 108 ? 0.307 -10.055 7.333 1.00 90.94 108 GLY A CA 1
ATOM 821 C C . GLY A 1 108 ? 1.498 -10.592 6.534 1.00 90.94 108 GLY A C 1
ATOM 822 O O . GLY A 1 108 ? 2.636 -10.135 6.660 1.00 90.94 108 GLY A O 1
ATOM 823 N N . ALA A 1 109 ? 1.218 -11.551 5.653 1.00 87.44 109 ALA A N 1
ATOM 824 C CA . ALA A 1 109 ? 2.218 -12.142 4.772 1.00 87.44 109 ALA A CA 1
ATOM 825 C C . ALA A 1 109 ? 2.161 -11.544 3.359 1.00 87.44 109 ALA A C 1
ATOM 827 O O . ALA A 1 109 ? 1.095 -11.423 2.745 1.00 87.44 109 ALA A O 1
ATOM 828 N N . MET A 1 110 ? 3.334 -11.234 2.802 1.00 86.94 110 MET A N 1
ATOM 829 C CA . MET A 1 110 ? 3.454 -10.939 1.376 1.00 86.94 110 MET A CA 1
ATOM 830 C C . MET A 1 110 ? 3.344 -12.250 0.602 1.00 86.94 110 MET A C 1
ATOM 832 O O . MET A 1 110 ? 4.109 -13.179 0.855 1.00 86.94 110 MET A O 1
ATOM 836 N N . ALA A 1 111 ? 2.411 -12.331 -0.344 1.00 87.75 111 ALA A N 1
ATOM 837 C CA . ALA A 1 111 ? 2.157 -13.558 -1.084 1.00 87.75 111 ALA A CA 1
ATOM 838 C C . ALA A 1 111 ? 1.948 -13.275 -2.579 1.00 87.75 111 ALA A C 1
ATOM 840 O O . ALA A 1 111 ? 1.375 -12.247 -2.943 1.00 87.75 111 ALA A O 1
ATOM 841 N N . PRO A 1 112 ? 2.359 -14.193 -3.473 1.00 83.50 112 PRO A N 1
ATOM 842 C CA . PRO A 1 112 ? 2.229 -14.005 -4.920 1.00 83.50 112 PRO A CA 1
ATOM 843 C C . PRO A 1 112 ? 0.774 -14.072 -5.413 1.00 83.50 112 PRO A C 1
ATOM 845 O O . PRO A 1 112 ? 0.510 -13.809 -6.586 1.00 83.50 112 PRO A O 1
ATOM 848 N N . ASN A 1 113 ? -0.165 -14.471 -4.550 1.00 85.75 113 ASN A N 1
ATOM 849 C CA . ASN A 1 113 ? -1.584 -14.654 -4.851 1.00 85.75 113 ASN A CA 1
ATOM 850 C C . ASN A 1 113 ? -2.486 -13.532 -4.299 1.00 85.75 113 ASN A C 1
ATOM 852 O O . ASN A 1 113 ? -3.709 -13.629 -4.436 1.00 85.75 113 ASN A O 1
ATOM 856 N N . ASN A 1 114 ? -1.924 -12.459 -3.740 1.00 91.06 114 ASN A N 1
ATOM 857 C CA . ASN A 1 114 ? -2.684 -11.282 -3.329 1.00 91.06 114 ASN A CA 1
ATOM 858 C C . ASN A 1 114 ? -2.233 -10.033 -4.099 1.00 91.06 114 ASN A C 1
ATOM 860 O O . ASN A 1 114 ? -1.189 -10.022 -4.739 1.00 91.06 114 ASN A O 1
ATOM 864 N N . SER A 1 115 ? -3.049 -8.979 -4.076 1.00 94.75 115 SER A N 1
ATOM 865 C CA . SER A 1 115 ? -2.772 -7.737 -4.806 1.00 94.75 115 SER A CA 1
ATOM 866 C C . SER A 1 115 ? -2.055 -6.681 -3.961 1.00 94.75 115 SER A C 1
ATOM 868 O O . SER A 1 115 ? -2.022 -5.514 -4.361 1.00 94.75 115 SER A O 1
ATOM 870 N N . TRP A 1 116 ? -1.499 -7.054 -2.801 1.00 96.19 116 TRP A N 1
ATOM 871 C CA . TRP A 1 116 ? -0.854 -6.116 -1.878 1.00 96.19 116 TRP A CA 1
ATOM 872 C C . TRP A 1 116 ? 0.290 -5.377 -2.561 1.00 96.19 116 TRP A C 1
ATOM 874 O O . TRP A 1 116 ? 0.298 -4.148 -2.606 1.00 96.19 116 TRP A O 1
ATOM 884 N N . LEU A 1 117 ? 1.187 -6.113 -3.224 1.00 94.88 117 LEU A N 1
ATOM 885 C CA . LEU A 1 117 ? 2.358 -5.515 -3.863 1.00 94.88 117 LEU A CA 1
ATOM 886 C C . LEU A 1 117 ? 1.973 -4.593 -5.031 1.00 94.88 117 LEU A C 1
ATOM 888 O O . LEU A 1 117 ? 2.658 -3.609 -5.290 1.00 94.88 117 LEU A O 1
ATOM 892 N N . ALA A 1 118 ? 0.838 -4.844 -5.695 1.00 94.81 118 ALA A N 1
ATOM 893 C CA . ALA A 1 118 ? 0.334 -3.951 -6.740 1.00 94.81 118 ALA A CA 1
ATOM 894 C C . ALA A 1 118 ? -0.193 -2.630 -6.154 1.00 94.81 118 ALA A C 1
ATOM 896 O O . ALA A 1 118 ? -0.009 -1.568 -6.749 1.00 94.81 118 ALA A O 1
ATOM 897 N N . GLY A 1 119 ? -0.826 -2.682 -4.978 1.00 95.44 119 GLY A N 1
ATOM 898 C CA . GLY A 1 119 ? -1.185 -1.491 -4.209 1.00 95.44 119 GLY A CA 1
ATOM 899 C C . GLY A 1 119 ? 0.050 -0.719 -3.764 1.00 95.44 119 GLY A C 1
ATOM 900 O O . GLY A 1 119 ? 0.163 0.476 -4.027 1.00 95.44 119 GLY A O 1
ATOM 901 N N . PHE A 1 120 ? 1.012 -1.433 -3.183 1.00 95.50 120 PHE A N 1
ATOM 902 C CA . PHE A 1 120 ? 2.226 -0.854 -2.623 1.00 95.50 120 PHE A CA 1
ATOM 903 C C . PHE A 1 120 ? 3.098 -0.167 -3.681 1.00 95.50 120 PHE A C 1
ATOM 905 O O . PHE A 1 120 ? 3.443 1.004 -3.539 1.00 95.50 120 PHE A O 1
ATOM 912 N N . VAL A 1 121 ? 3.362 -0.828 -4.813 1.00 94.19 121 VAL A N 1
ATOM 913 C CA . VAL A 1 121 ? 4.047 -0.216 -5.971 1.00 94.19 121 VAL A CA 1
ATOM 914 C C . VAL A 1 121 ? 3.233 0.925 -6.582 1.00 94.19 121 VAL A C 1
ATOM 916 O O . VAL A 1 121 ? 3.805 1.883 -7.104 1.00 94.19 121 VAL A O 1
ATOM 919 N N . GLY A 1 122 ? 1.904 0.871 -6.470 1.00 92.12 122 GLY A N 1
ATOM 920 C CA . GLY A 1 122 ? 1.013 1.968 -6.836 1.00 92.12 122 GLY A CA 1
ATOM 921 C C . GLY A 1 122 ? 1.298 3.276 -6.085 1.00 92.12 122 GLY A C 1
ATOM 922 O O . GLY A 1 122 ? 1.112 4.347 -6.663 1.00 92.12 122 GLY A O 1
ATOM 923 N N . GLY A 1 123 ? 1.761 3.200 -4.833 1.00 90.81 123 GLY A N 1
ATOM 924 C CA . GLY A 1 123 ? 2.111 4.369 -4.020 1.00 90.81 123 GLY A CA 1
ATOM 925 C C . GLY A 1 123 ? 3.612 4.673 -3.963 1.00 90.81 123 GLY A C 1
ATOM 926 O O . GLY A 1 123 ? 3.997 5.826 -4.125 1.00 90.81 123 GLY A O 1
ATOM 927 N N . ALA A 1 124 ? 4.457 3.654 -3.782 1.00 89.75 124 ALA A N 1
ATOM 928 C CA . ALA A 1 124 ? 5.890 3.805 -3.486 1.00 89.75 124 ALA A CA 1
ATOM 929 C C . ALA A 1 124 ? 6.827 3.351 -4.623 1.00 89.75 124 ALA A C 1
ATOM 931 O O . ALA A 1 124 ? 8.045 3.493 -4.529 1.00 89.75 124 ALA A O 1
ATOM 932 N N . GLY A 1 125 ? 6.284 2.763 -5.691 1.00 90.62 125 GLY A N 1
ATOM 933 C CA . 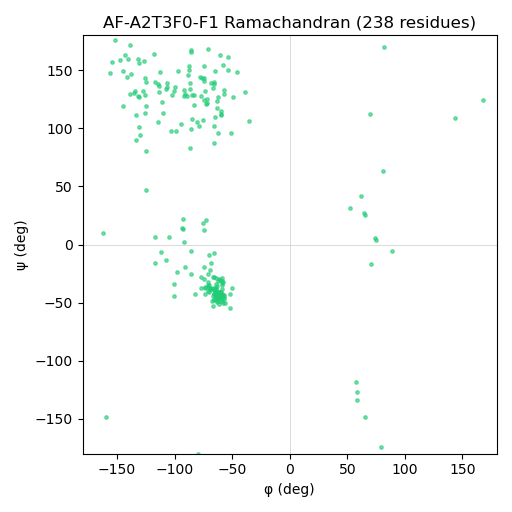GLY A 1 125 ? 7.080 2.254 -6.805 1.00 90.62 125 GLY A CA 1
ATOM 934 C C . GLY A 1 125 ? 7.406 3.311 -7.856 1.00 90.62 125 GLY A C 1
ATOM 935 O O . GLY A 1 125 ? 6.792 4.373 -7.921 1.00 90.62 125 GLY A O 1
ATOM 936 N N . GLY A 1 126 ? 8.330 2.992 -8.752 1.00 90.75 126 GLY A N 1
ATOM 937 C CA . GLY A 1 126 ? 8.709 3.786 -9.913 1.00 90.75 126 GLY A CA 1
ATOM 938 C C . GLY A 1 126 ? 9.057 2.891 -11.098 1.00 90.75 126 GLY A C 1
ATOM 939 O O . GLY A 1 126 ? 9.545 1.777 -10.924 1.00 90.75 126 GLY A O 1
ATOM 940 N N . PHE A 1 127 ? 8.806 3.389 -12.305 1.00 90.44 127 PHE A N 1
ATOM 941 C CA . PHE A 1 127 ? 9.207 2.753 -13.558 1.00 90.44 127 PHE A CA 1
ATOM 942 C C . PHE A 1 127 ? 10.237 3.655 -14.219 1.00 90.44 127 PHE A C 1
ATOM 944 O O . PHE A 1 127 ? 9.998 4.855 -14.337 1.00 90.44 127 PHE A O 1
ATOM 951 N N . HIS A 1 128 ? 11.360 3.097 -14.652 1.00 85.75 128 HIS A N 1
ATOM 952 C CA . HIS A 1 128 ? 12.369 3.837 -15.403 1.00 85.75 128 HIS A CA 1
ATOM 953 C C . HIS A 1 128 ? 12.775 3.059 -16.647 1.00 85.75 128 HIS A C 1
ATOM 955 O O . HIS A 1 128 ? 12.640 1.837 -16.715 1.00 85.75 128 HIS A O 1
ATOM 961 N N . VAL A 1 129 ? 13.271 3.795 -17.632 1.00 82.06 129 VAL A N 1
ATOM 962 C CA . VAL A 1 129 ? 13.892 3.258 -18.838 1.00 82.06 129 VAL A CA 1
ATOM 963 C C . VAL A 1 129 ? 15.265 3.900 -18.925 1.00 82.06 129 VAL A C 1
ATOM 965 O O . VAL A 1 129 ? 15.371 5.113 -19.082 1.00 82.06 129 VAL A O 1
ATOM 968 N N . ALA A 1 130 ? 16.310 3.096 -18.769 1.00 73.75 130 ALA A N 1
ATOM 969 C CA . ALA A 1 130 ? 17.678 3.528 -18.980 1.00 73.75 130 ALA A CA 1
ATOM 970 C C . ALA A 1 130 ? 18.008 3.406 -20.467 1.00 73.75 130 ALA A C 1
ATOM 972 O O . ALA A 1 130 ? 17.791 2.353 -21.068 1.00 73.75 130 ALA A O 1
ATOM 973 N N . LEU A 1 131 ? 18.530 4.481 -21.050 1.00 71.25 131 LEU A N 1
ATOM 974 C CA . LEU A 1 131 ? 19.130 4.452 -22.377 1.00 71.25 131 LEU A CA 1
ATOM 975 C C . LEU A 1 131 ? 20.613 4.125 -22.201 1.00 71.25 131 LEU A C 1
ATOM 977 O O . LEU A 1 131 ? 21.292 4.758 -21.392 1.00 71.25 131 LEU A O 1
ATOM 981 N N . GLY A 1 132 ? 21.099 3.114 -22.916 1.00 64.44 132 GLY A N 1
ATOM 982 C CA . GLY A 1 132 ? 22.518 2.783 -22.956 1.00 64.44 132 GLY A CA 1
ATOM 983 C C . GLY A 1 132 ? 23.343 3.971 -23.450 1.00 64.44 132 GLY A C 1
ATOM 984 O O . GLY A 1 132 ? 22.838 4.830 -24.178 1.00 64.44 132 GLY A O 1
ATOM 985 N N . ALA A 1 133 ? 24.615 4.014 -23.046 1.00 60.34 133 ALA A N 1
ATOM 986 C CA . ALA A 1 133 ? 25.571 4.985 -23.571 1.00 60.34 133 ALA A CA 1
ATOM 987 C C . ALA A 1 133 ? 25.599 4.935 -25.106 1.00 60.34 133 ALA A C 1
ATOM 989 O O . ALA A 1 133 ? 25.326 3.876 -25.678 1.00 60.34 133 ALA A O 1
ATOM 990 N N . SER A 1 134 ? 25.904 6.080 -25.735 1.00 61.97 134 SER A N 1
ATOM 991 C CA . SER A 1 134 ? 25.891 6.283 -27.189 1.00 61.97 134 SER A CA 1
ATOM 992 C C . SER A 1 134 ? 26.348 5.029 -27.931 1.00 61.97 134 SER A C 1
ATOM 994 O O . SER A 1 134 ? 27.535 4.694 -27.881 1.00 61.97 134 SER A O 1
ATOM 996 N N . PRO A 1 135 ? 25.414 4.302 -28.564 1.00 65.62 135 PRO A N 1
ATOM 997 C CA . PRO A 1 135 ? 25.750 3.067 -29.237 1.00 65.62 135 PRO A CA 1
ATOM 998 C C . PRO A 1 135 ? 26.683 3.404 -30.415 1.00 65.62 135 PRO A C 1
ATOM 1000 O O . PRO A 1 135 ? 26.577 4.501 -30.977 1.00 65.62 135 PRO A O 1
ATOM 1003 N N . PRO A 1 136 ? 27.605 2.502 -30.797 1.00 69.50 136 PRO A N 1
ATOM 1004 C CA . PRO A 1 136 ? 28.420 2.668 -31.996 1.00 69.50 136 PRO A CA 1
ATOM 1005 C C . PRO A 1 136 ? 27.586 3.105 -33.217 1.00 69.50 136 PRO A C 1
ATOM 1007 O O . PRO A 1 136 ? 26.420 2.700 -33.334 1.00 69.50 136 PRO A O 1
ATOM 1010 N N . PRO A 1 137 ? 28.149 3.880 -34.161 1.00 64.56 137 PRO A N 1
ATOM 1011 C CA . PRO A 1 137 ? 27.451 4.251 -35.390 1.00 64.56 137 PRO A CA 1
ATOM 1012 C C . PRO A 1 137 ? 26.833 3.021 -36.074 1.00 64.56 137 PRO A C 1
ATOM 1014 O O . PRO A 1 137 ? 27.505 2.017 -36.288 1.00 64.56 137 PRO A O 1
ATOM 1017 N N . GLY A 1 138 ? 25.532 3.076 -36.374 1.00 63.66 138 GLY A N 1
ATOM 1018 C CA . GLY A 1 138 ? 24.792 1.969 -36.999 1.00 63.66 138 GLY A CA 1
ATOM 1019 C C . GLY A 1 138 ? 24.177 0.946 -36.035 1.00 63.66 138 GLY A C 1
ATOM 1020 O O . GLY A 1 138 ? 23.401 0.098 -36.476 1.00 63.66 138 GLY A O 1
ATOM 1021 N N . SER A 1 139 ? 24.438 1.040 -34.728 1.00 60.75 139 SER A N 1
ATOM 1022 C CA . SER A 1 139 ? 23.820 0.158 -33.729 1.00 60.75 139 SER A CA 1
ATOM 1023 C C . SER A 1 139 ? 22.598 0.788 -33.050 1.00 60.75 139 SER A C 1
ATOM 1025 O O . SER A 1 139 ? 22.455 2.008 -32.945 1.00 60.75 139 SER A O 1
ATOM 1027 N N . ARG A 1 140 ? 21.642 -0.062 -32.650 1.00 61.47 140 ARG A N 1
ATOM 1028 C CA . ARG A 1 140 ? 20.401 0.386 -32.005 1.00 61.47 140 ARG A CA 1
ATOM 1029 C C . ARG A 1 140 ? 20.681 0.802 -30.566 1.00 61.47 140 ARG A C 1
ATOM 1031 O O . ARG A 1 140 ? 21.407 0.120 -29.851 1.00 61.47 140 ARG A O 1
ATOM 1038 N N . LEU A 1 141 ? 20.035 1.882 -30.133 1.00 63.44 141 LEU A N 1
ATOM 1039 C CA . LEU A 1 141 ? 20.036 2.302 -28.736 1.00 63.44 141 LEU A CA 1
ATOM 1040 C C . LEU A 1 141 ? 19.437 1.189 -27.869 1.00 63.44 141 LEU A C 1
ATOM 1042 O O . LEU A 1 141 ? 18.257 0.859 -28.002 1.00 63.44 141 LEU A O 1
ATOM 1046 N N . ALA A 1 142 ? 20.252 0.601 -26.996 1.00 61.66 142 ALA A N 1
ATOM 1047 C CA . ALA A 1 142 ? 19.776 -0.366 -26.021 1.00 61.66 142 ALA A CA 1
ATOM 1048 C C . ALA A 1 142 ? 18.980 0.379 -24.943 1.00 61.66 142 ALA A C 1
ATOM 1050 O O . ALA A 1 142 ? 19.514 1.270 -24.286 1.00 61.66 142 ALA A O 1
ATOM 1051 N N . ALA A 1 143 ? 17.706 0.035 -24.767 1.00 66.81 143 ALA A N 1
ATOM 1052 C CA . ALA A 1 143 ? 16.885 0.557 -23.682 1.00 66.81 143 ALA A CA 1
ATOM 1053 C C . ALA A 1 143 ? 16.580 -0.566 -22.685 1.00 66.81 143 ALA A C 1
ATOM 1055 O O . ALA A 1 143 ? 16.005 -1.587 -23.066 1.00 66.81 143 ALA A O 1
ATOM 1056 N N . ALA A 1 144 ? 16.945 -0.373 -21.419 1.00 69.81 144 ALA A N 1
ATOM 1057 C CA . ALA A 1 144 ? 16.662 -1.306 -20.333 1.00 69.81 144 ALA A CA 1
ATOM 1058 C C . ALA A 1 144 ? 15.617 -0.698 -19.392 1.00 69.81 144 ALA A C 1
ATOM 1060 O O . ALA A 1 144 ? 15.870 0.307 -18.727 1.00 69.81 144 ALA A O 1
ATOM 1061 N N . GLY A 1 145 ? 14.423 -1.286 -19.343 1.00 79.12 145 GLY A N 1
ATOM 1062 C CA . GLY A 1 145 ? 13.383 -0.877 -18.409 1.00 79.12 145 GLY A CA 1
ATOM 1063 C C . GLY A 1 145 ? 13.526 -1.576 -17.061 1.00 79.12 145 GLY A C 1
ATOM 1064 O O . GLY A 1 145 ? 13.646 -2.796 -17.003 1.00 79.12 145 GLY A O 1
ATOM 1065 N N . GLY A 1 146 ? 13.412 -0.823 -15.969 1.00 87.19 146 GLY A N 1
ATOM 1066 C CA . GLY A 1 146 ? 13.415 -1.357 -14.609 1.00 87.19 146 GLY A CA 1
ATOM 1067 C C . GLY A 1 146 ? 12.273 -0.819 -13.750 1.00 87.19 146 GLY A C 1
ATOM 1068 O O . GLY A 1 146 ? 11.678 0.223 -14.035 1.00 87.19 146 GLY A O 1
ATOM 1069 N N . ILE A 1 147 ? 11.969 -1.553 -12.685 1.00 91.50 147 ILE A N 1
ATOM 1070 C CA . ILE A 1 147 ? 11.087 -1.130 -11.599 1.00 91.50 147 ILE A CA 1
ATOM 1071 C C . ILE A 1 147 ? 11.949 -0.844 -10.386 1.00 91.50 147 ILE A C 1
ATOM 1073 O O . ILE A 1 147 ? 12.827 -1.636 -10.043 1.00 91.50 147 ILE A O 1
ATOM 1077 N N . VAL A 1 148 ? 11.675 0.286 -9.745 1.00 92.88 148 VAL A N 1
ATOM 1078 C CA . VAL A 1 148 ? 12.290 0.691 -8.488 1.00 92.88 148 VAL A CA 1
ATOM 1079 C C . VAL A 1 148 ? 11.227 0.784 -7.399 1.00 92.88 148 VAL A C 1
ATOM 1081 O O . VAL A 1 148 ? 10.117 1.243 -7.652 1.00 92.88 148 VAL A O 1
ATOM 1084 N N . VAL A 1 149 ? 11.546 0.347 -6.187 1.00 93.88 149 VAL A N 1
ATOM 1085 C CA . VAL A 1 149 ? 10.718 0.575 -4.995 1.00 93.88 149 VAL A CA 1
ATOM 1086 C C . VAL A 1 149 ? 11.630 1.102 -3.903 1.00 93.88 149 VAL A C 1
ATOM 1088 O O . VAL A 1 149 ? 12.652 0.480 -3.618 1.00 93.88 149 VAL A O 1
ATOM 1091 N N . THR A 1 150 ? 11.283 2.236 -3.299 1.00 92.31 150 THR A N 1
ATOM 1092 C CA . THR A 1 150 ? 12.050 2.811 -2.189 1.00 92.31 150 THR A CA 1
ATOM 1093 C C . THR A 1 150 ? 11.313 2.620 -0.873 1.00 92.31 150 THR A C 1
ATOM 1095 O O . THR A 1 150 ? 10.088 2.730 -0.799 1.00 92.31 150 THR A O 1
ATOM 1098 N N . GLN A 1 151 ? 12.054 2.287 0.183 1.00 93.56 151 GLN A N 1
ATOM 1099 C CA . GLN A 1 151 ? 11.480 2.038 1.502 1.00 93.56 151 GLN A CA 1
ATOM 1100 C C . GLN A 1 151 ? 12.522 2.266 2.603 1.00 93.56 151 GLN A C 1
ATOM 1102 O O . GLN A 1 151 ? 13.713 2.032 2.410 1.00 93.56 151 GLN A O 1
ATOM 1107 N N . LYS A 1 152 ? 12.083 2.733 3.775 1.00 92.81 152 LYS A N 1
ATOM 1108 C CA . LYS A 1 152 ? 12.932 2.844 4.972 1.00 92.81 152 LYS A CA 1
ATOM 1109 C C . LYS A 1 152 ? 13.208 1.470 5.588 1.00 92.81 152 LYS A C 1
ATOM 1111 O O . LYS A 1 152 ? 14.308 1.201 6.053 1.00 92.81 152 LYS A O 1
ATOM 1116 N N . GLU A 1 153 ? 12.210 0.598 5.566 1.00 93.44 153 GLU A N 1
ATOM 1117 C CA . GLU A 1 153 ? 12.262 -0.744 6.142 1.00 93.44 153 GLU A CA 1
ATOM 1118 C C . GLU A 1 153 ? 12.857 -1.750 5.141 1.00 93.44 153 GLU A C 1
ATOM 1120 O O . GLU A 1 153 ? 12.159 -2.245 4.254 1.00 93.44 153 GLU A O 1
ATOM 1125 N N . ARG A 1 154 ? 14.153 -2.071 5.283 1.00 94.56 154 ARG A N 1
A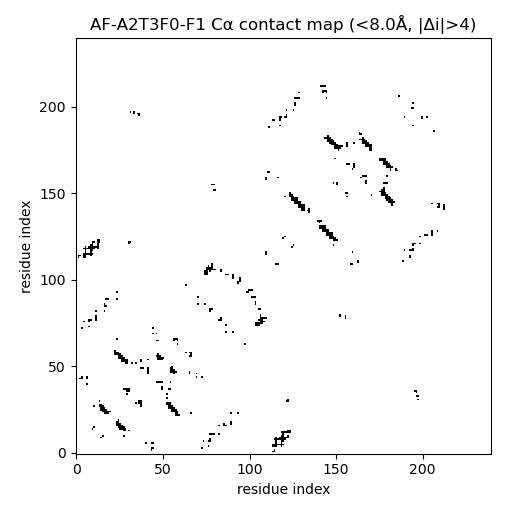TOM 1126 C CA . ARG A 1 154 ? 14.870 -3.007 4.390 1.00 94.56 154 ARG A CA 1
ATOM 1127 C C . ARG A 1 154 ? 14.155 -4.346 4.229 1.00 94.56 154 ARG A C 1
ATOM 1129 O O . ARG A 1 154 ? 14.050 -4.846 3.114 1.00 94.56 154 ARG A O 1
ATOM 1136 N N . TYR A 1 155 ? 13.630 -4.900 5.321 1.00 94.50 155 TYR A N 1
ATOM 1137 C CA . TYR A 1 155 ? 13.016 -6.226 5.296 1.00 94.50 155 TYR A CA 1
ATOM 1138 C C . TYR A 1 155 ? 11.819 -6.299 4.330 1.00 94.50 155 TYR A C 1
ATOM 1140 O O . TYR A 1 155 ? 11.575 -7.348 3.740 1.00 94.50 155 TYR A O 1
ATOM 1148 N N . VAL A 1 156 ? 11.092 -5.191 4.119 1.00 95.38 156 VAL A N 1
ATOM 1149 C CA . VAL A 1 156 ? 9.989 -5.129 3.148 1.00 95.38 156 VAL A CA 1
ATOM 1150 C C . VAL A 1 156 ? 10.530 -5.372 1.743 1.00 95.38 156 VAL A C 1
ATOM 1152 O O . VAL A 1 156 ? 9.942 -6.124 0.972 1.00 95.38 156 VAL A O 1
ATOM 1155 N N . LEU A 1 157 ? 11.683 -4.785 1.417 1.00 96.00 157 LEU A N 1
ATOM 1156 C CA . LEU A 1 157 ? 12.346 -4.992 0.132 1.00 96.00 157 LEU A CA 1
ATOM 1157 C C . LEU A 1 157 ? 12.915 -6.405 0.001 1.00 96.00 157 LEU A C 1
ATOM 1159 O O . LEU A 1 157 ? 12.859 -6.975 -1.085 1.00 96.00 157 LEU A O 1
ATOM 1163 N N . ASP A 1 158 ? 13.401 -6.995 1.093 1.00 95.56 158 ASP A N 1
ATOM 1164 C CA . ASP A 1 158 ? 13.846 -8.392 1.100 1.00 95.56 158 ASP A CA 1
ATOM 1165 C C . ASP A 1 158 ? 12.671 -9.356 0.849 1.00 95.56 158 ASP A C 1
ATOM 1167 O O . ASP A 1 158 ? 12.822 -10.335 0.117 1.00 95.56 158 ASP A O 1
ATOM 1171 N N . LEU A 1 159 ? 11.476 -9.065 1.381 1.00 94.88 159 LEU A N 1
ATOM 1172 C CA . LEU A 1 159 ? 10.250 -9.811 1.065 1.00 94.88 159 LEU A CA 1
ATOM 1173 C C . LEU A 1 159 ? 9.863 -9.671 -0.415 1.00 94.88 159 LEU A C 1
ATOM 1175 O O . LEU A 1 159 ? 9.555 -10.677 -1.057 1.00 94.88 159 LEU A O 1
ATOM 1179 N N . ILE A 1 160 ? 9.944 -8.459 -0.981 1.00 95.25 160 ILE A N 1
ATOM 1180 C CA . ILE A 1 160 ? 9.734 -8.245 -2.424 1.00 95.25 160 ILE A CA 1
ATOM 1181 C C . ILE A 1 160 ? 10.744 -9.073 -3.223 1.00 95.25 160 ILE A C 1
ATOM 1183 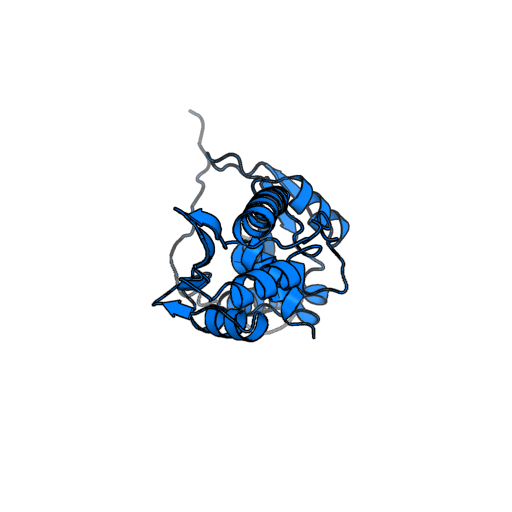O O . ILE A 1 160 ? 10.352 -9.767 -4.157 1.00 95.25 160 ILE A O 1
ATOM 1187 N N . ASN A 1 161 ? 12.020 -9.050 -2.835 1.00 94.75 161 ASN A N 1
ATOM 1188 C CA . ASN A 1 161 ? 13.098 -9.759 -3.519 1.00 94.75 161 ASN A CA 1
ATOM 1189 C C . ASN A 1 161 ? 12.932 -11.286 -3.485 1.00 94.75 161 ASN A C 1
ATOM 1191 O O . ASN A 1 161 ? 13.269 -11.965 -4.452 1.00 94.75 161 ASN A O 1
ATOM 1195 N N . LYS A 1 162 ? 12.369 -11.832 -2.400 1.00 93.50 162 LYS A N 1
ATOM 1196 C CA . LYS A 1 162 ? 12.015 -13.257 -2.309 1.00 93.50 162 LYS A CA 1
ATOM 1197 C C . LYS A 1 162 ? 10.929 -13.649 -3.317 1.00 93.50 162 LYS A C 1
ATOM 1199 O O . LYS A 1 162 ? 11.004 -14.731 -3.889 1.00 93.50 162 LYS A O 1
ATOM 1204 N N . LEU A 1 163 ? 9.932 -12.789 -3.547 1.00 92.44 163 LEU A N 1
ATOM 1205 C CA . LEU A 1 163 ? 8.831 -13.069 -4.482 1.00 92.44 163 LEU A CA 1
ATOM 1206 C C . LEU A 1 163 ? 9.191 -12.771 -5.939 1.00 92.44 163 LEU A C 1
ATOM 1208 O O . LEU A 1 163 ? 8.839 -13.520 -6.850 1.00 92.44 163 LEU A O 1
ATOM 1212 N N . LEU A 1 164 ? 9.866 -11.651 -6.160 1.00 93.12 164 LEU A N 1
ATOM 1213 C CA . LEU A 1 164 ? 10.266 -11.135 -7.457 1.00 93.12 164 LEU A CA 1
ATOM 1214 C C . LEU A 1 164 ? 11.761 -10.811 -7.363 1.00 93.12 164 LEU A C 1
ATOM 1216 O O . LEU A 1 164 ? 12.119 -9.726 -6.904 1.00 93.12 164 LEU A O 1
ATOM 1220 N N . PRO A 1 165 ? 12.649 -11.737 -7.764 1.00 92.81 165 PRO A N 1
ATOM 1221 C CA . PRO A 1 165 ? 14.087 -11.528 -7.651 1.00 92.81 165 PRO A CA 1
ATOM 1222 C C . PRO A 1 165 ? 14.565 -10.266 -8.376 1.00 92.81 165 PRO A C 1
ATOM 1224 O O . PRO A 1 165 ? 14.207 -10.011 -9.527 1.00 92.81 165 PRO A O 1
ATOM 1227 N N . GLY A 1 166 ? 15.391 -9.494 -7.681 1.00 93.12 166 GLY A N 1
ATOM 1228 C CA . GLY A 1 166 ? 16.004 -8.245 -8.109 1.00 93.12 166 GLY A CA 1
ATOM 1229 C C . GLY A 1 166 ? 17.245 -7.945 -7.264 1.00 93.12 166 GLY A C 1
ATOM 1230 O O . GLY A 1 166 ? 17.945 -8.852 -6.814 1.00 93.12 166 GLY A O 1
ATOM 1231 N N . ARG A 1 167 ? 17.533 -6.662 -7.049 1.00 93.88 167 ARG A N 1
ATOM 1232 C CA . ARG A 1 167 ? 18.652 -6.182 -6.232 1.00 9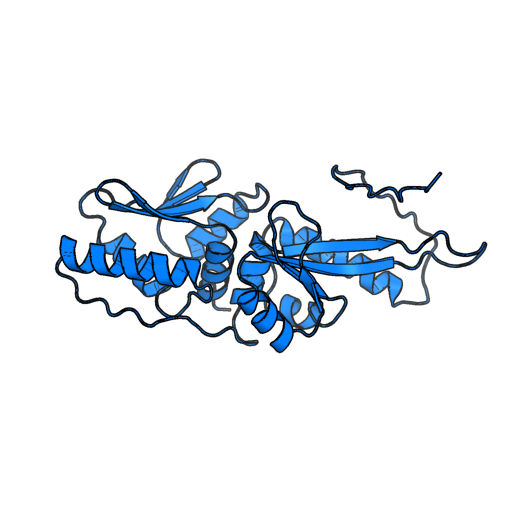3.88 167 ARG A CA 1
ATOM 1233 C C . ARG A 1 167 ? 18.144 -5.223 -5.168 1.00 93.88 167 ARG A C 1
ATOM 1235 O O . ARG A 1 167 ? 17.478 -4.249 -5.500 1.00 93.88 167 ARG A O 1
ATOM 1242 N N . VAL A 1 168 ? 18.511 -5.467 -3.914 1.00 95.94 168 VAL A N 1
ATOM 1243 C CA . VAL A 1 168 ? 18.296 -4.533 -2.802 1.00 95.94 168 VAL A CA 1
ATOM 1244 C C . VAL A 1 168 ? 19.617 -3.829 -2.507 1.00 95.94 168 VAL A C 1
ATOM 1246 O O . VAL A 1 168 ? 20.650 -4.481 -2.358 1.00 95.94 168 VAL A O 1
ATOM 1249 N N . SER A 1 169 ? 19.607 -2.503 -2.444 1.00 95.00 169 SER A N 1
ATOM 1250 C CA . SER A 1 169 ? 20.775 -1.704 -2.069 1.00 95.00 169 SER A CA 1
ATOM 1251 C C . SER A 1 169 ? 20.358 -0.498 -1.240 1.00 95.00 169 SER A C 1
ATOM 1253 O O . SER A 1 169 ? 19.194 -0.100 -1.246 1.00 95.00 169 SER A O 1
ATOM 1255 N N . LEU A 1 170 ? 21.309 0.115 -0.542 1.00 92.31 170 LEU A N 1
ATOM 1256 C CA . LEU A 1 170 ? 21.089 1.448 0.003 1.00 92.31 170 LEU A CA 1
ATOM 1257 C C . LEU A 1 170 ? 20.939 2.436 -1.170 1.00 92.31 170 LEU A C 1
ATOM 1259 O O . LEU A 1 170 ? 21.612 2.294 -2.194 1.00 92.31 170 LEU A O 1
ATOM 1263 N N . SER A 1 171 ? 20.009 3.378 -1.055 1.00 86.69 171 SER A N 1
ATOM 1264 C CA . SER A 1 171 ? 19.855 4.491 -1.991 1.00 86.69 171 SER A CA 1
ATOM 1265 C C . SER A 1 171 ? 20.919 5.540 -1.695 1.00 86.69 171 SER A C 1
ATOM 1267 O O . SER A 1 171 ? 21.161 5.864 -0.536 1.00 86.69 171 SER A O 1
ATOM 1269 N N . ASN A 1 172 ? 21.445 6.190 -2.732 1.00 79.88 172 ASN A N 1
ATOM 1270 C CA . ASN A 1 172 ? 22.362 7.330 -2.597 1.00 79.88 172 ASN A CA 1
ATOM 1271 C C . ASN A 1 172 ? 21.652 8.619 -2.131 1.00 79.88 172 ASN A C 1
ATOM 1273 O O . ASN A 1 172 ? 22.126 9.720 -2.394 1.00 79.88 172 ASN A O 1
ATOM 1277 N N . ASN A 1 173 ? 20.476 8.509 -1.501 1.00 78.44 173 ASN A N 1
ATOM 1278 C CA . ASN A 1 173 ? 19.731 9.680 -1.062 1.00 78.44 173 ASN A CA 1
ATOM 1279 C C . ASN A 1 173 ? 20.175 10.089 0.353 1.00 78.44 173 ASN A C 1
ATOM 1281 O O . ASN A 1 173 ? 20.441 9.226 1.189 1.00 78.44 173 ASN A O 1
ATOM 1285 N N . PRO A 1 174 ? 20.199 11.394 0.671 1.00 70.38 174 PRO A N 1
ATOM 1286 C CA . PRO A 1 174 ? 20.621 11.874 1.991 1.00 70.38 174 PRO A CA 1
ATOM 1287 C C . PRO A 1 174 ? 19.676 11.447 3.127 1.00 70.38 174 PRO A C 1
ATOM 1289 O O . PRO A 1 174 ? 19.970 11.656 4.296 1.00 70.38 174 PRO A O 1
ATOM 1292 N N . ARG A 1 175 ? 18.525 10.842 2.799 1.00 75.94 175 ARG A N 1
ATOM 1293 C CA . ARG A 1 175 ? 17.523 10.360 3.759 1.00 75.94 175 ARG A CA 1
ATOM 1294 C C . ARG A 1 175 ? 17.719 8.892 4.162 1.00 75.94 175 ARG A C 1
ATOM 1296 O O . ARG A 1 175 ? 16.884 8.379 4.904 1.00 75.94 175 ARG A O 1
ATOM 1303 N N . GLY A 1 176 ? 18.764 8.221 3.667 1.00 80.44 176 GLY A N 1
ATOM 1304 C CA . GLY A 1 176 ? 19.134 6.861 4.072 1.00 80.44 176 GLY A CA 1
ATOM 1305 C C . GLY A 1 176 ? 18.067 5.803 3.778 1.00 80.44 176 GLY A C 1
ATOM 1306 O O . GLY A 1 176 ? 17.786 4.958 4.623 1.00 80.44 176 GLY A O 1
ATOM 1307 N N . GLN A 1 177 ? 17.415 5.861 2.614 1.00 89.62 177 GLN A N 1
ATOM 1308 C CA . GLN A 1 177 ? 16.411 4.859 2.231 1.00 89.62 177 GLN A CA 1
ATOM 1309 C C . GLN A 1 177 ? 17.048 3.657 1.536 1.00 89.62 177 GLN A C 1
ATOM 1311 O O . GLN A 1 177 ? 18.080 3.777 0.884 1.00 89.62 177 GLN A O 1
ATOM 1316 N N . TRP A 1 178 ? 16.402 2.499 1.612 1.00 94.56 178 TRP A N 1
ATOM 1317 C CA . TRP A 1 178 ? 16.740 1.351 0.782 1.00 94.56 178 TRP A CA 1
ATOM 1318 C C . TRP A 1 178 ? 15.980 1.423 -0.539 1.00 94.56 178 TRP A C 1
ATOM 1320 O O . TRP A 1 178 ? 14.866 1.951 -0.610 1.00 94.56 178 TRP A O 1
ATOM 1330 N N . GLN A 1 179 ? 16.579 0.867 -1.584 1.00 94.69 179 GLN A N 1
ATOM 1331 C CA . GLN A 1 179 ? 15.961 0.706 -2.888 1.00 94.69 179 GLN A CA 1
ATOM 1332 C C . GLN A 1 179 ? 16.002 -0.756 -3.319 1.00 94.69 179 GLN A C 1
ATOM 1334 O O . GLN A 1 179 ? 16.991 -1.462 -3.124 1.00 94.69 179 GLN A O 1
ATOM 1339 N N . TYR A 1 180 ? 14.911 -1.196 -3.925 1.00 95.19 180 TYR A N 1
ATOM 1340 C CA . TYR A 1 180 ? 14.814 -2.443 -4.658 1.00 95.19 180 TYR A CA 1
ATOM 1341 C C . TYR A 1 180 ? 14.759 -2.117 -6.147 1.00 95.19 180 TYR A C 1
ATOM 1343 O O . TYR A 1 180 ? 14.020 -1.216 -6.543 1.00 95.19 180 TYR A O 1
ATOM 1351 N N . LEU A 1 181 ? 15.509 -2.857 -6.956 1.00 92.56 181 LEU A N 1
ATOM 1352 C CA . LEU A 1 181 ? 15.605 -2.692 -8.400 1.00 92.56 181 LEU A CA 1
ATOM 1353 C C . LEU A 1 181 ? 15.439 -4.039 -9.102 1.00 92.56 181 LEU A C 1
ATOM 1355 O O . LEU A 1 181 ? 16.163 -4.987 -8.804 1.00 92.56 181 LEU A O 1
ATOM 1359 N N . ALA A 1 182 ? 14.536 -4.116 -10.076 1.00 90.62 182 ALA A N 1
ATOM 1360 C CA . ALA A 1 182 ? 14.380 -5.299 -10.916 1.00 90.62 182 ALA A CA 1
ATOM 1361 C C . ALA A 1 182 ? 14.090 -4.947 -12.372 1.00 90.62 182 ALA A C 1
ATOM 1363 O O . ALA A 1 182 ? 13.358 -4.004 -12.666 1.00 90.62 182 ALA A O 1
ATOM 1364 N N . TYR A 1 183 ? 14.630 -5.761 -13.277 1.00 81.31 183 TYR A N 1
ATOM 1365 C CA . TYR A 1 183 ? 14.506 -5.581 -14.726 1.00 81.31 183 TYR A CA 1
ATOM 1366 C C . TYR A 1 183 ? 13.572 -6.608 -15.385 1.00 81.31 183 TYR A C 1
ATOM 1368 O O . TYR A 1 183 ? 13.181 -6.445 -16.535 1.00 81.31 183 TYR A O 1
ATOM 1376 N N . THR A 1 184 ? 13.193 -7.679 -14.677 1.00 70.31 184 THR A N 1
ATOM 1377 C CA . THR A 1 184 ? 12.403 -8.788 -15.241 1.00 70.31 184 THR A CA 1
ATOM 1378 C C . THR A 1 184 ? 11.322 -9.284 -14.267 1.00 70.31 184 THR A C 1
ATOM 1380 O O . THR A 1 184 ? 11.262 -8.861 -13.115 1.00 70.31 184 THR A O 1
ATOM 1383 N N . ARG A 1 185 ? 10.426 -10.169 -14.736 1.00 76.00 185 ARG A N 1
ATOM 1384 C CA . ARG A 1 185 ? 9.407 -10.933 -13.964 1.00 76.00 185 ARG A CA 1
ATOM 1385 C C . ARG A 1 185 ? 8.214 -10.172 -13.373 1.00 76.00 185 ARG A C 1
ATOM 1387 O O . ARG A 1 185 ? 7.187 -10.792 -13.103 1.00 76.00 185 ARG A O 1
ATOM 1394 N N . TRP A 1 186 ? 8.279 -8.851 -13.268 1.00 88.19 186 TRP A N 1
ATOM 1395 C CA . TRP A 1 186 ? 7.149 -8.043 -12.796 1.00 88.19 186 TRP A CA 1
ATOM 1396 C C . TRP A 1 186 ? 5.944 -8.032 -13.743 1.00 88.19 186 TRP A C 1
ATOM 1398 O O . TRP A 1 186 ? 4.813 -7.908 -13.280 1.00 88.19 186 TRP A O 1
ATOM 1408 N N . SER A 1 187 ? 6.156 -8.218 -15.049 1.00 86.00 187 SER A N 1
ATOM 1409 C CA . SER A 1 187 ? 5.080 -8.214 -16.050 1.00 86.00 187 SER A CA 1
ATOM 1410 C C . SER A 1 187 ? 4.020 -9.285 -15.779 1.00 86.00 187 SER A C 1
ATOM 1412 O O . SER A 1 187 ? 2.831 -8.989 -15.840 1.00 86.00 187 SER A O 1
ATOM 1414 N N . LYS A 1 188 ? 4.425 -10.507 -15.401 1.00 88.31 188 LYS A N 1
ATOM 1415 C CA . LYS A 1 188 ? 3.491 -11.600 -15.077 1.00 88.31 188 LYS A CA 1
ATOM 1416 C C . LYS A 1 188 ? 2.666 -11.286 -13.828 1.00 88.31 188 LYS A C 1
ATOM 1418 O O . LYS A 1 188 ? 1.458 -11.513 -13.816 1.00 88.31 188 LYS A O 1
ATOM 1423 N N . TYR A 1 189 ? 3.305 -10.739 -12.794 1.00 91.25 189 TYR A N 1
ATOM 1424 C CA . TYR A 1 189 ? 2.617 -10.344 -11.566 1.00 91.25 189 TYR A CA 1
ATOM 1425 C C . TYR A 1 189 ? 1.630 -9.193 -11.823 1.00 91.25 189 TYR A C 1
ATOM 1427 O O . TYR A 1 189 ? 0.462 -9.288 -11.450 1.00 91.25 189 TYR A O 1
ATOM 1435 N N . LEU A 1 190 ? 2.058 -8.141 -12.528 1.00 92.00 190 LEU A N 1
ATOM 1436 C CA . LEU A 1 190 ? 1.231 -6.966 -12.822 1.00 92.00 190 LEU A CA 1
ATOM 1437 C C . LEU A 1 190 ? 0.162 -7.216 -13.898 1.00 92.00 190 LEU A C 1
ATOM 1439 O O . LEU A 1 190 ? -0.821 -6.483 -13.944 1.00 92.00 190 LEU A O 1
ATOM 1443 N N . ALA A 1 191 ? 0.298 -8.257 -14.723 1.00 90.31 191 ALA A N 1
ATOM 1444 C CA . ALA A 1 191 ? -0.786 -8.727 -15.586 1.00 90.31 191 ALA A CA 1
ATOM 1445 C C . ALA A 1 191 ? -1.932 -9.339 -14.764 1.00 90.31 191 ALA A C 1
ATOM 1447 O O . ALA A 1 191 ? -3.102 -9.112 -15.063 1.00 90.31 191 ALA A O 1
ATOM 1448 N N . ARG A 1 192 ? -1.602 -10.075 -13.693 1.00 92.12 192 ARG A N 1
ATOM 1449 C CA . ARG A 1 192 ? -2.590 -10.658 -12.771 1.00 92.12 192 ARG A CA 1
ATOM 1450 C C . ARG A 1 192 ? -3.169 -9.622 -11.806 1.00 92.12 192 ARG A C 1
ATOM 1452 O O . ARG A 1 192 ? -4.359 -9.668 -11.503 1.00 92.12 192 ARG A O 1
ATOM 1459 N N . TYR A 1 193 ? -2.339 -8.694 -11.337 1.00 93.56 193 TYR A N 1
ATOM 1460 C CA . TYR A 1 193 ? -2.701 -7.641 -10.389 1.00 93.56 193 TYR A CA 1
ATOM 1461 C C . TYR A 1 193 ? -2.356 -6.265 -10.969 1.00 93.56 193 TYR A C 1
ATOM 1463 O O . TYR A 1 193 ? -1.313 -5.692 -10.641 1.00 93.56 193 TYR A O 1
ATOM 1471 N N . PRO A 1 194 ? -3.214 -5.720 -11.847 1.00 92.31 194 PRO A N 1
ATOM 1472 C CA . PRO A 1 194 ? -2.924 -4.481 -12.544 1.00 92.31 194 PRO A CA 1
ATOM 1473 C C . PRO A 1 194 ? -2.849 -3.295 -11.585 1.00 92.31 194 PRO A C 1
ATOM 1475 O O . PRO A 1 194 ? -3.694 -3.107 -10.703 1.00 92.31 194 PRO A O 1
ATOM 1478 N N . LEU A 1 195 ? -1.850 -2.442 -11.821 1.00 92.38 195 LEU A N 1
ATOM 1479 C CA . LEU A 1 195 ? -1.767 -1.127 -11.194 1.00 92.38 195 LEU A CA 1
ATOM 1480 C C . LEU A 1 195 ? -2.979 -0.273 -11.570 1.00 92.38 195 LEU A C 1
ATOM 1482 O O . LEU A 1 195 ? -3.682 -0.524 -12.552 1.00 92.38 195 LEU A O 1
ATOM 1486 N N . ARG A 1 196 ? -3.195 0.789 -10.797 1.00 90.31 196 ARG A N 1
ATOM 1487 C CA . ARG A 1 196 ? -4.320 1.712 -10.959 1.00 90.31 196 ARG A CA 1
ATOM 1488 C C . ARG A 1 196 ? -3.815 3.157 -11.063 1.00 90.31 196 ARG A C 1
ATOM 1490 O O . ARG A 1 196 ? -2.710 3.461 -10.626 1.00 90.31 196 ARG A O 1
ATOM 1497 N N . GLY A 1 197 ? -4.625 4.039 -11.652 1.00 86.75 197 GLY A N 1
ATOM 1498 C CA . GLY A 1 197 ? -4.311 5.470 -11.766 1.00 86.75 197 GLY A CA 1
ATOM 1499 C C . GLY A 1 197 ? -3.095 5.770 -12.648 1.00 86.75 197 GLY A C 1
ATOM 1500 O O . GLY A 1 197 ? -2.813 5.037 -13.594 1.00 86.75 197 GLY A O 1
ATOM 1501 N N . ALA A 1 198 ? -2.361 6.837 -12.328 1.00 87.44 198 ALA A N 1
ATOM 1502 C CA . ALA A 1 198 ? -1.192 7.277 -13.097 1.00 87.44 198 ALA A CA 1
ATOM 1503 C C . ALA A 1 198 ? -0.090 6.203 -13.198 1.00 87.44 198 ALA A C 1
ATOM 1505 O O . ALA A 1 198 ? 0.528 6.046 -14.251 1.00 87.44 198 ALA A O 1
ATOM 1506 N N . LYS A 1 199 ? 0.105 5.388 -12.150 1.00 89.62 199 LYS A N 1
ATOM 1507 C CA . LYS A 1 199 ? 1.067 4.273 -12.179 1.00 89.62 199 LYS A CA 1
ATOM 1508 C C . LYS A 1 199 ? 0.733 3.212 -13.221 1.00 89.62 199 LYS A C 1
ATOM 1510 O O . LYS A 1 199 ? 1.645 2.619 -13.786 1.00 89.62 199 LYS A O 1
ATOM 1515 N N . HIS A 1 200 ? -0.549 2.991 -13.513 1.00 90.50 200 HIS A N 1
ATOM 1516 C CA . HIS A 1 200 ? -0.944 2.100 -14.602 1.00 90.50 200 HIS A CA 1
ATOM 1517 C C . HIS A 1 200 ? -0.430 2.611 -15.950 1.00 90.50 200 HIS A C 1
ATOM 1519 O O . HIS A 1 200 ? 0.148 1.844 -16.713 1.00 90.50 200 HIS A O 1
ATOM 1525 N N . ILE A 1 201 ? -0.575 3.912 -16.212 1.00 89.00 201 ILE A N 1
ATOM 1526 C CA . ILE A 1 201 ? -0.092 4.542 -17.447 1.00 89.00 201 ILE A CA 1
ATOM 1527 C C . ILE A 1 201 ? 1.434 4.409 -17.540 1.00 89.00 201 ILE A C 1
ATOM 1529 O O . ILE A 1 201 ? 1.941 3.960 -18.566 1.00 89.00 201 ILE A O 1
ATOM 1533 N N . GLN A 1 202 ? 2.157 4.698 -16.450 1.00 88.44 202 GLN A N 1
ATOM 1534 C CA . GLN A 1 202 ? 3.615 4.522 -16.387 1.00 88.44 202 GLN A CA 1
ATOM 1535 C C . GLN A 1 202 ? 4.039 3.078 -16.693 1.00 88.44 202 GLN A C 1
ATOM 1537 O O . GLN A 1 202 ? 4.936 2.860 -17.505 1.00 88.44 202 GLN A O 1
ATOM 1542 N N . HIS A 1 203 ? 3.359 2.090 -16.107 1.00 90.44 203 HIS A N 1
ATOM 1543 C CA . HIS A 1 203 ? 3.605 0.676 -16.384 1.00 90.44 203 HIS A CA 1
ATOM 1544 C C . HIS A 1 203 ? 3.341 0.309 -17.850 1.00 90.44 203 HIS A C 1
ATOM 1546 O O . HIS A 1 203 ? 4.142 -0.400 -18.454 1.00 90.44 203 HIS A O 1
ATOM 1552 N N . MET A 1 204 ? 2.264 0.818 -18.455 1.00 89.62 204 MET A N 1
ATOM 1553 C CA . MET A 1 204 ? 1.972 0.570 -19.870 1.00 89.62 204 MET A CA 1
ATOM 1554 C C . MET A 1 204 ? 3.034 1.180 -20.793 1.00 89.62 204 MET A C 1
ATOM 1556 O O . MET A 1 204 ? 3.432 0.543 -21.768 1.00 89.62 204 MET A O 1
ATOM 1560 N N . CYS A 1 205 ? 3.534 2.380 -20.485 1.00 86.94 205 CYS A N 1
ATOM 1561 C CA . CYS A 1 205 ? 4.654 2.981 -21.215 1.00 86.94 205 CYS A CA 1
ATOM 1562 C C . CYS A 1 205 ? 5.935 2.149 -21.062 1.00 86.94 205 CYS A C 1
ATOM 1564 O O . CYS A 1 205 ? 6.598 1.849 -22.052 1.00 86.94 205 CYS A O 1
ATOM 1566 N N . TRP A 1 206 ? 6.238 1.706 -19.841 1.00 87.62 206 TRP A N 1
ATOM 1567 C CA . TRP A 1 206 ? 7.381 0.842 -19.547 1.00 87.62 206 TRP A CA 1
ATOM 1568 C C . TRP A 1 206 ? 7.321 -0.497 -20.302 1.00 87.62 206 TRP A C 1
ATOM 1570 O O . TRP A 1 206 ? 8.310 -0.899 -20.916 1.00 87.62 206 TRP A O 1
ATOM 1580 N N . LEU A 1 207 ? 6.152 -1.150 -20.349 1.00 85.31 207 LEU A N 1
ATOM 1581 C CA . LEU A 1 207 ? 5.947 -2.377 -21.127 1.00 85.31 207 LEU A CA 1
ATOM 1582 C C . LEU A 1 207 ? 6.205 -2.158 -22.623 1.00 85.31 207 LEU A C 1
ATOM 1584 O O . LEU A 1 207 ? 6.879 -2.975 -23.247 1.00 85.31 207 LEU A O 1
ATOM 1588 N N . LYS A 1 208 ? 5.716 -1.050 -23.199 1.00 83.25 208 LYS A N 1
ATOM 1589 C CA . LYS A 1 208 ? 5.955 -0.720 -24.615 1.00 83.25 208 LYS A CA 1
ATOM 1590 C C . LYS A 1 208 ? 7.445 -0.569 -24.923 1.00 83.25 208 LYS A C 1
ATOM 1592 O O . LYS A 1 208 ? 7.891 -1.047 -25.964 1.00 83.25 208 LYS A O 1
ATOM 1597 N N . CYS A 1 209 ? 8.210 0.060 -24.032 1.00 77.25 209 CYS A N 1
ATOM 1598 C CA . CYS A 1 209 ? 9.656 0.202 -24.197 1.00 77.25 209 CYS A CA 1
ATOM 1599 C C . CYS A 1 209 ? 10.370 -1.156 -24.128 1.00 77.25 209 CYS A C 1
ATOM 1601 O O . CYS A 1 209 ? 11.149 -1.475 -25.020 1.00 77.25 209 CYS A O 1
ATOM 1603 N N . ASN A 1 210 ? 10.045 -1.997 -23.141 1.00 72.38 210 ASN A N 1
ATOM 1604 C CA . ASN A 1 210 ? 10.689 -3.305 -22.981 1.00 72.38 210 ASN A CA 1
ATOM 1605 C C . ASN A 1 210 ? 10.371 -4.293 -24.112 1.00 72.38 210 ASN A C 1
ATOM 1607 O O . ASN A 1 210 ? 11.253 -5.036 -24.544 1.00 72.38 210 ASN A O 1
ATOM 1611 N N . LEU A 1 211 ? 9.143 -4.292 -24.638 1.00 66.38 211 LEU A N 1
ATOM 1612 C CA . LEU A 1 211 ? 8.782 -5.140 -25.780 1.00 66.38 211 LEU A CA 1
ATOM 1613 C C . LEU A 1 211 ? 9.566 -4.753 -27.043 1.00 66.38 211 LEU A C 1
ATOM 1615 O O . LEU A 1 211 ? 10.004 -5.626 -27.787 1.00 66.38 211 LEU A O 1
ATOM 1619 N N . ARG A 1 212 ? 9.810 -3.453 -27.255 1.00 60.72 212 ARG A N 1
ATOM 1620 C CA . ARG A 1 212 ? 10.595 -2.948 -28.394 1.00 60.72 212 ARG A CA 1
ATOM 1621 C C . ARG A 1 212 ? 12.087 -3.260 -28.283 1.00 60.72 212 ARG A C 1
ATOM 1623 O O . ARG A 1 212 ? 12.714 -3.509 -29.305 1.00 60.72 212 ARG A O 1
ATOM 1630 N N . SER A 1 213 ? 12.638 -3.299 -27.071 1.00 53.53 213 SER A N 1
ATOM 1631 C CA . SER A 1 213 ? 14.027 -3.722 -26.836 1.00 53.53 213 SER A CA 1
ATOM 1632 C C . SER A 1 213 ? 14.246 -5.224 -27.049 1.00 53.53 213 SER A C 1
ATOM 1634 O O . SER A 1 213 ? 15.357 -5.637 -27.358 1.00 53.53 213 SER A O 1
ATOM 1636 N N . SER A 1 214 ? 13.192 -6.034 -26.899 1.00 51.06 214 SER A N 1
ATOM 1637 C CA . SER A 1 214 ? 13.246 -7.501 -27.020 1.00 51.06 214 SER A CA 1
ATOM 1638 C C . SER A 1 214 ? 12.962 -8.000 -28.446 1.00 51.06 214 SER A C 1
ATOM 1640 O O . SER A 1 214 ? 13.283 -9.136 -28.782 1.00 51.06 214 SER A O 1
ATOM 1642 N N . GLY A 1 215 ? 12.339 -7.162 -29.283 1.00 43.38 215 GLY A N 1
ATOM 1643 C CA . GLY A 1 215 ? 11.955 -7.479 -30.656 1.00 43.38 215 GLY A CA 1
ATOM 1644 C C . GLY A 1 215 ? 12.951 -6.942 -31.683 1.00 43.38 215 GLY A C 1
ATOM 1645 O O . GLY A 1 215 ? 12.870 -5.790 -32.120 1.00 43.38 215 GLY A O 1
ATOM 1646 N N . GLY A 1 216 ? 13.865 -7.792 -32.144 1.00 41.31 216 GLY A N 1
ATOM 1647 C CA . GLY A 1 216 ? 14.565 -7.573 -33.405 1.00 41.31 216 GLY A CA 1
ATOM 1648 C C . GLY A 1 216 ? 13.577 -7.656 -34.571 1.00 41.31 216 GLY A C 1
ATOM 1649 O O . GLY A 1 216 ? 13.367 -8.740 -35.075 1.00 41.31 216 GLY A O 1
ATOM 1650 N N . HIS A 1 217 ? 12.933 -6.536 -34.925 1.00 40.94 217 HIS A N 1
ATOM 1651 C CA . HIS A 1 217 ? 12.288 -6.185 -36.210 1.00 40.94 217 HIS A CA 1
ATOM 1652 C C . HIS A 1 217 ? 11.006 -5.372 -35.976 1.00 40.94 217 HIS A C 1
ATOM 1654 O O . HIS A 1 217 ? 10.002 -5.915 -35.540 1.00 40.94 217 HIS A O 1
ATOM 1660 N N . GLN A 1 218 ? 11.043 -4.075 -36.305 1.00 36.53 218 GLN A N 1
ATOM 1661 C CA . GLN A 1 218 ? 10.050 -3.365 -37.133 1.00 36.53 218 GLN A CA 1
ATOM 1662 C C . GLN A 1 218 ? 10.264 -1.846 -37.046 1.00 36.53 218 GLN A C 1
ATOM 1664 O O . GLN A 1 218 ? 10.226 -1.265 -35.968 1.00 36.53 218 GLN A O 1
ATOM 1669 N N . GLY A 1 219 ? 10.445 -1.225 -38.217 1.00 34.62 219 GLY A N 1
ATOM 1670 C CA . GLY A 1 219 ? 10.057 0.156 -38.520 1.00 34.62 219 GLY A CA 1
ATOM 1671 C C . GLY A 1 219 ? 10.827 1.293 -37.843 1.00 34.62 219 GLY A C 1
ATOM 1672 O O . GLY A 1 219 ? 10.636 1.580 -36.666 1.00 34.62 219 GLY A O 1
ATOM 1673 N N . ARG A 1 220 ? 11.583 2.055 -38.647 1.00 36.47 220 ARG A N 1
ATOM 1674 C CA . ARG A 1 220 ? 11.942 3.455 -38.362 1.00 36.47 220 ARG A CA 1
ATOM 1675 C C . ARG A 1 220 ? 10.665 4.246 -38.027 1.00 36.47 220 ARG A C 1
ATOM 1677 O O . ARG A 1 220 ? 9.983 4.697 -38.939 1.00 36.47 220 ARG A O 1
ATOM 1684 N N . ARG A 1 221 ? 10.316 4.423 -36.751 1.00 35.84 221 ARG A N 1
ATOM 1685 C CA . ARG A 1 221 ? 9.388 5.480 -36.321 1.00 35.84 221 ARG A CA 1
ATOM 1686 C C . ARG A 1 221 ? 9.892 6.123 -35.038 1.00 35.84 221 ARG A C 1
ATOM 1688 O O . ARG A 1 221 ? 10.264 5.436 -34.091 1.00 35.84 221 ARG A O 1
ATOM 1695 N N . HIS A 1 222 ? 9.925 7.449 -35.104 1.00 36.97 222 HIS A N 1
ATOM 1696 C CA . HIS A 1 222 ? 10.397 8.412 -34.120 1.00 36.97 222 HIS A CA 1
ATOM 1697 C C . HIS A 1 222 ? 10.054 8.037 -32.672 1.00 36.97 222 HIS A C 1
ATOM 1699 O O . HIS A 1 222 ? 8.906 7.742 -32.339 1.00 36.97 222 HIS A O 1
ATOM 1705 N N . LEU A 1 223 ? 11.064 8.103 -31.804 1.00 35.53 223 LEU A N 1
ATOM 1706 C CA . LEU A 1 223 ? 10.885 8.214 -30.361 1.00 35.53 223 LEU A CA 1
ATOM 1707 C C . LEU A 1 223 ? 10.748 9.714 -30.050 1.00 35.53 223 LEU A C 1
ATOM 1709 O O . LEU A 1 223 ? 11.729 10.377 -29.732 1.00 35.53 223 LEU A O 1
ATOM 1713 N N . GLU A 1 224 ? 9.547 10.274 -30.193 1.00 31.45 224 GLU A N 1
ATOM 1714 C CA . GLU A 1 224 ? 9.246 11.581 -29.600 1.00 31.45 224 GLU A CA 1
ATOM 1715 C C . GLU A 1 224 ? 8.978 11.369 -28.110 1.00 31.45 224 GLU A C 1
ATOM 1717 O O . GLU A 1 224 ? 7.934 10.861 -27.699 1.00 31.45 224 GLU A O 1
ATOM 1722 N N . ILE A 1 225 ? 9.980 11.690 -27.295 1.00 38.28 225 ILE A N 1
ATOM 1723 C CA . ILE A 1 225 ? 9.843 11.754 -25.843 1.00 38.28 225 ILE A CA 1
ATOM 1724 C C . ILE A 1 225 ? 9.313 13.148 -25.522 1.00 38.28 225 ILE A C 1
ATOM 1726 O O . ILE A 1 225 ? 10.047 14.132 -25.614 1.00 38.28 225 ILE A O 1
ATOM 1730 N N . THR A 1 226 ? 8.047 13.239 -25.122 1.00 29.48 226 THR A N 1
ATOM 1731 C CA . THR A 1 226 ? 7.514 14.431 -24.462 1.00 29.48 226 THR A CA 1
ATOM 1732 C C . THR A 1 226 ? 8.316 14.649 -23.179 1.00 29.48 226 THR A C 1
ATOM 1734 O O . THR A 1 226 ? 8.275 13.825 -22.263 1.00 29.48 226 THR A O 1
ATOM 1737 N N . ARG A 1 227 ? 9.099 15.734 -23.136 1.00 29.45 227 ARG A N 1
ATOM 1738 C CA . ARG A 1 227 ? 9.806 16.200 -21.938 1.00 29.45 227 ARG A CA 1
ATOM 1739 C C . ARG A 1 227 ? 8.772 16.564 -20.869 1.00 29.45 227 ARG A C 1
ATOM 1741 O O . ARG A 1 227 ? 8.220 17.655 -20.896 1.00 29.45 227 ARG A O 1
ATOM 1748 N N . GLY A 1 228 ? 8.502 15.628 -19.966 1.00 26.73 228 GLY A N 1
ATOM 1749 C CA . GLY A 1 228 ? 7.933 15.887 -18.647 1.00 26.73 228 GLY A CA 1
ATOM 1750 C C . GLY A 1 228 ? 9.066 15.847 -17.627 1.00 26.73 228 GLY A C 1
ATOM 1751 O O . GLY A 1 228 ? 9.914 14.960 -17.694 1.00 26.73 228 GLY A O 1
ATOM 1752 N N . GLU A 1 229 ? 9.102 16.860 -16.777 1.00 33.41 229 GLU A N 1
ATOM 1753 C CA . GLU A 1 229 ? 10.172 17.243 -15.856 1.00 33.41 229 GLU A CA 1
ATOM 1754 C C . GLU A 1 229 ? 10.660 16.131 -14.904 1.00 33.41 229 GLU A C 1
ATOM 1756 O O . GLU A 1 229 ? 9.987 15.128 -14.669 1.00 33.41 229 GLU A O 1
ATOM 1761 N N . ASP A 1 230 ? 11.864 16.366 -14.370 1.00 30.62 230 ASP A N 1
AT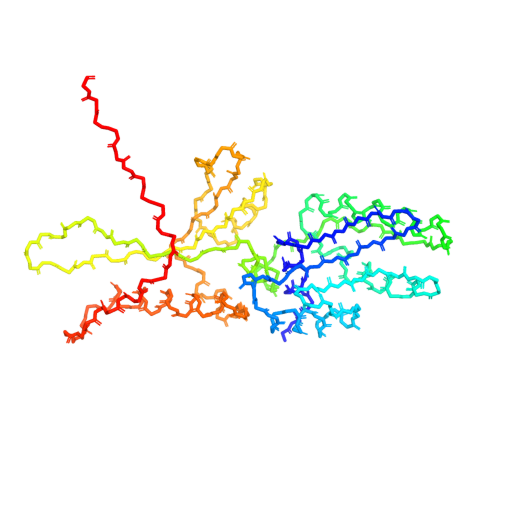OM 1762 C CA . ASP A 1 230 ? 12.632 15.576 -13.394 1.00 30.62 230 ASP A CA 1
ATOM 1763 C C . ASP A 1 230 ? 13.433 14.370 -13.914 1.00 30.62 230 ASP A C 1
ATOM 1765 O O . ASP A 1 230 ? 13.282 13.226 -13.484 1.00 30.62 230 ASP A O 1
ATOM 1769 N N . ILE A 1 231 ? 14.424 14.658 -14.767 1.00 30.03 231 ILE A N 1
ATOM 1770 C CA . ILE A 1 231 ? 15.640 13.835 -14.850 1.00 30.03 231 ILE A CA 1
ATOM 1771 C C . ILE A 1 231 ? 16.692 14.467 -13.937 1.00 30.03 231 ILE A C 1
ATOM 1773 O O . ILE A 1 231 ? 17.333 15.454 -14.302 1.00 30.03 231 ILE A O 1
ATOM 1777 N N . VAL A 1 232 ? 16.911 13.868 -12.765 1.00 27.92 232 VAL A N 1
ATOM 1778 C CA . VAL A 1 232 ? 18.099 14.142 -11.947 1.00 27.92 232 VAL A CA 1
ATOM 1779 C C . VAL A 1 232 ? 19.316 13.642 -12.725 1.00 27.92 232 VAL A C 1
ATOM 1781 O O . VAL A 1 232 ? 19.579 12.443 -12.804 1.00 27.92 232 VAL A O 1
ATOM 1784 N N . ARG A 1 233 ? 20.045 14.569 -13.352 1.00 26.06 233 ARG A N 1
ATOM 1785 C CA . ARG A 1 233 ? 21.346 14.295 -13.968 1.00 26.06 233 ARG A CA 1
ATOM 1786 C C . ARG A 1 233 ? 22.386 14.163 -12.859 1.00 26.06 233 ARG A C 1
ATOM 1788 O O . ARG A 1 233 ? 22.779 15.159 -12.263 1.00 26.06 233 ARG A O 1
ATOM 1795 N N . SER A 1 234 ? 22.857 12.950 -12.590 1.00 26.89 234 SER A N 1
ATOM 1796 C CA . SER A 1 234 ? 24.115 12.756 -11.868 1.00 26.89 234 SER A CA 1
ATOM 1797 C C . SER A 1 234 ? 25.274 12.920 -12.854 1.00 26.89 234 SER A C 1
ATOM 1799 O O . SER A 1 234 ? 25.504 12.045 -13.690 1.00 26.89 234 SER A O 1
ATOM 1801 N N . SER A 1 235 ? 25.975 14.051 -12.787 1.00 26.92 235 SER A N 1
ATOM 1802 C CA . SER A 1 235 ? 27.239 14.267 -13.502 1.00 26.92 235 SER A CA 1
ATOM 1803 C C . SER A 1 235 ? 28.374 13.484 -12.827 1.00 26.92 235 SER A C 1
ATOM 1805 O O . SER A 1 235 ? 28.402 13.419 -11.597 1.00 26.92 235 SER A O 1
ATOM 1807 N N . PRO A 1 236 ? 29.336 12.917 -13.577 1.00 29.70 236 PRO A N 1
ATOM 1808 C CA . PRO A 1 236 ? 30.546 12.365 -12.988 1.00 29.70 236 PRO A CA 1
ATOM 1809 C C . PRO A 1 236 ? 31.503 13.505 -12.615 1.00 29.70 236 PRO A C 1
ATOM 1811 O O . PRO A 1 236 ? 31.817 14.363 -13.441 1.00 29.70 236 PRO A O 1
ATOM 1814 N N . VAL A 1 237 ? 31.966 13.500 -11.366 1.00 31.05 237 VAL A N 1
ATOM 1815 C CA . VAL A 1 237 ? 33.072 14.338 -10.890 1.00 31.05 237 VAL A CA 1
ATOM 1816 C C . VAL A 1 237 ? 34.331 13.924 -11.653 1.00 31.05 237 VAL A C 1
ATOM 1818 O O . VAL A 1 237 ? 34.756 12.773 -11.565 1.00 31.05 237 VAL A O 1
ATOM 1821 N N . ARG A 1 238 ? 34.914 14.843 -12.431 1.00 30.58 238 ARG A N 1
ATOM 1822 C CA . ARG A 1 238 ? 36.288 14.701 -12.926 1.00 30.58 238 ARG A CA 1
ATOM 1823 C C . ARG A 1 238 ? 37.219 15.186 -11.822 1.00 30.58 238 ARG A C 1
ATOM 1825 O O . ARG A 1 238 ? 37.100 16.330 -11.400 1.00 30.58 238 ARG A O 1
ATOM 1832 N N . GLY A 1 239 ? 38.092 14.296 -11.359 1.00 36.09 239 GLY A N 1
ATOM 1833 C CA . GLY A 1 239 ? 39.220 14.663 -10.516 1.00 36.09 239 GLY A CA 1
ATOM 1834 C C . GLY A 1 239 ? 40.210 15.516 -11.304 1.00 36.09 239 GLY A C 1
ATOM 1835 O O . GLY A 1 239 ? 40.522 15.201 -12.455 1.00 36.09 239 GLY A O 1
ATOM 1836 N N . GLY A 1 240 ? 40.649 16.590 -10.662 1.00 33.78 240 GLY A N 1
ATOM 1837 C CA . GLY A 1 240 ? 41.847 17.365 -10.948 1.00 33.78 240 GLY A CA 1
ATOM 1838 C C . GLY A 1 240 ? 42.540 17.615 -9.620 1.00 33.78 240 GLY A C 1
ATOM 1839 O O . GLY A 1 240 ? 41.798 17.747 -8.617 1.00 33.78 240 GLY A O 1
#

Mean predicted aligned error: 9.42 Å

InterPro domains:
  IPR027434 Homing endonuclease [G3DSA:3.10.28.10] (111-230)
  IPR027434 Homing endonuclease [SSF55608] (113-212)

Nearest PDB structures (foldseek):
  4z20-assembly1_A  TM=6.854E-01  e=1.068E-10  Sordaria macrospora k-hell
  4z20-assembly2_D  TM=6.774E-01  e=1.132E-10  Sordaria macrospora k-hell
  3r7p-assembly1_A  TM=7.107E-01  e=6.552E-10  Leptographium truncatum
  4yit-assembly2_D  TM=7.005E-01  e=4.890E-10  Gremmeniella abietina
  6bct-assembly1_A  TM=7.114E-01  e=1.402E-09  Leptographium truncatum

pLDDT: mean 82.02, std 19.84, range [26.06, 97.94]

Organism: NCBI:txid328566

Solvent-accessible surface area (backbone atoms only — not comparable to full-atom values): 14015 Å² total; per-residue (Å²): 130,71,51,50,42,23,38,50,19,29,40,76,39,57,37,46,67,46,78,54,89,97,33,58,35,38,37,34,60,32,52,94,77,26,61,69,41,46,54,52,39,37,64,45,67,73,55,66,44,78,58,92,63,28,38,42,37,63,58,65,84,89,35,55,66,57,54,52,53,49,47,67,67,42,58,43,57,38,65,52,66,70,58,42,53,42,46,49,53,48,44,54,50,46,22,68,76,70,72,48,84,75,77,82,67,53,65,24,80,92,56,97,89,55,29,28,66,34,14,22,44,43,45,37,38,47,76,48,70,47,71,52,74,88,50,60,92,96,52,75,77,51,48,52,36,35,41,38,38,59,37,77,57,56,66,61,49,52,54,46,34,74,78,52,67,56,46,78,44,79,40,97,50,98,80,67,32,27,31,31,42,30,68,62,76,54,65,67,55,38,70,77,30,63,49,55,54,63,48,29,55,50,50,54,54,45,49,56,51,40,53,58,61,72,46,95,77,82,77,99,68,84,86,80,75,79,87,71,87,85,79,84,78,83,78,82,84,78,89,128

Foldseek 3Di:
DQLLLLLLLLCLQAWDWADDVLWTKIKGFAAVQFVVVVVSSCVNLVDADDDRRMTMDTDDPPCLVSVVSNLVSCQQSAADPVVLVSSVVNVVSSCVVPVDDDDRNDHHADDLPGLSVLNNCLRFKDKDWDWDDDDPPPDDTQIQIKMKGKAQDQVVLVSVCVVPPFDWDFDPDPVGIIMTMDRDDVVVSCVVRPHDTPVNVRVVVSVVNVVVNVDPDDDDDDPPDDDDDDDPDDDDDDDD